Protein AF-A0A9P8ZT66-F1 (afdb_monomer_lite)

InterPro domains:
  IPR021858 Fungal transcription factor [PF11951] (9-124)

Sequence (233 aa):
MTHGFMGLVAAMHCALAEWNDMTTIDFHRYEALKHINERLNLEGRDNATVSDGVIVSVSLLVHVEAFIGSLPAARAHLMGLKKMIEMRGGLLDGFRHSTLLQRALAWADFAYATASQSALSFPFIPTLASALDIQDRFLSRSMMLNTSSLGRCHNRLTIRDRETIELFEIIYSTTQAVNTFEFEKLESLRAERGQMSDSVYFVEYRLCHLEEMCQMRGRRLLSMPRDNTTTAP

Radius of gyration: 22.35 Å; chains: 1; bounding box: 72×55×46 Å

pLDDT: mean 84.94, std 16.07, range [38.47, 98.5]

Foldseek 3Di:
DVLLVQLLVVLVVCLVVVHPDCPSNVVSLVVLVVVLVVQCVVQVPDLRQDDLVSLLSLLSQLNSCLSVLVLVSNVVSLVVSQVNQVSLVHLAPSQVVDPPSSLSNQVSQLSNCVSVVHAGPHDDHVVLQQFDDFPPPDPVVVVVVVVDDPDDDDPDPDPPDPVVVRLVRSVVVLVVLVVPDDPVDPPCVPVSVSRSSSSVSNSSNVVSVVSVVVVVVVVVVVPDDDPPPPPDD

Structure (mmCIF, N/CA/C/O backbone):
data_AF-A0A9P8ZT66-F1
#
_entry.id   AF-A0A9P8ZT66-F1
#
loop_
_atom_site.group_PDB
_atom_site.id
_atom_site.type_symbol
_atom_site.label_atom_id
_atom_site.label_alt_id
_atom_site.label_comp_id
_atom_site.label_asym_id
_atom_site.label_entity_id
_atom_site.label_seq_id
_atom_site.pdbx_PDB_ins_code
_atom_site.Cartn_x
_atom_site.Cartn_y
_atom_site.Cartn_z
_atom_site.occupancy
_atom_site.B_iso_or_equiv
_atom_site.auth_seq_id
_atom_site.auth_comp_id
_atom_site.auth_asym_id
_atom_site.auth_atom_id
_atom_site.pdbx_PDB_model_num
ATOM 1 N N . MET A 1 1 ? -10.982 9.237 8.229 1.00 84.75 1 MET A N 1
ATOM 2 C CA . MET A 1 1 ? -10.340 9.007 6.916 1.00 84.75 1 MET A CA 1
ATOM 3 C C . MET A 1 1 ? -9.584 10.233 6.415 1.00 84.75 1 MET A C 1
ATOM 5 O O . MET A 1 1 ? -8.377 10.127 6.281 1.00 84.75 1 MET A O 1
ATOM 9 N N . THR A 1 2 ? -10.230 11.390 6.202 1.00 94.62 2 THR A N 1
ATOM 10 C CA . THR A 1 2 ? -9.585 12.599 5.637 1.00 94.62 2 THR A CA 1
ATOM 11 C C . THR A 1 2 ? -8.307 13.016 6.364 1.00 94.62 2 THR A C 1
ATOM 13 O O . THR A 1 2 ? -7.274 13.169 5.725 1.00 94.62 2 THR A O 1
ATOM 16 N N . HIS A 1 3 ? -8.340 13.121 7.697 1.00 97.25 3 HIS A N 1
ATOM 17 C CA . HIS A 1 3 ? -7.144 13.450 8.478 1.00 97.25 3 HIS A CA 1
ATOM 18 C C . HIS A 1 3 ? -6.030 12.403 8.320 1.00 97.25 3 HIS A C 1
ATOM 20 O O . HIS A 1 3 ? -4.886 12.776 8.110 1.00 97.25 3 HIS A O 1
ATOM 26 N N . GLY A 1 4 ? -6.351 11.105 8.305 1.00 95.38 4 GLY A N 1
ATOM 27 C CA . GLY A 1 4 ? -5.351 10.057 8.061 1.00 95.38 4 GLY A CA 1
ATOM 28 C C . GLY A 1 4 ? -4.694 10.183 6.682 1.00 95.38 4 GLY A C 1
ATOM 29 O O . GLY A 1 4 ? -3.486 10.021 6.560 1.00 95.38 4 GLY A O 1
ATOM 30 N N . PHE A 1 5 ? -5.471 10.541 5.656 1.00 96.31 5 PHE A N 1
ATOM 31 C CA . PHE A 1 5 ? -4.952 10.752 4.304 1.00 96.31 5 PHE A CA 1
ATOM 32 C C . PHE A 1 5 ? -4.049 11.989 4.225 1.00 96.31 5 PHE A C 1
ATOM 34 O O . PHE A 1 5 ? -2.946 11.905 3.696 1.00 96.31 5 PHE A O 1
ATOM 41 N N . MET A 1 6 ? -4.477 13.118 4.798 1.00 97.50 6 MET A N 1
ATOM 42 C CA . MET A 1 6 ? -3.658 14.336 4.842 1.00 97.50 6 MET A CA 1
ATOM 43 C C . MET A 1 6 ? -2.358 14.123 5.627 1.00 97.50 6 MET A C 1
ATOM 45 O O . MET A 1 6 ? -1.301 14.560 5.182 1.00 97.50 6 MET A O 1
ATOM 49 N N . GLY A 1 7 ? -2.421 13.398 6.749 1.00 96.19 7 GLY A N 1
ATOM 50 C CA . GLY A 1 7 ? -1.239 13.013 7.520 1.00 96.19 7 GLY A CA 1
ATOM 51 C C . GLY A 1 7 ? -0.275 12.145 6.711 1.00 96.19 7 GLY A C 1
ATOM 52 O O . GLY A 1 7 ? 0.930 12.367 6.767 1.00 96.19 7 GLY A O 1
ATOM 53 N N . LEU A 1 8 ? -0.794 11.210 5.907 1.00 95.88 8 LEU A N 1
ATOM 54 C CA . LEU A 1 8 ? 0.023 10.382 5.019 1.00 95.88 8 LEU A CA 1
ATOM 55 C C . LEU A 1 8 ? 0.715 11.211 3.935 1.00 95.88 8 LEU A C 1
ATOM 57 O O . LEU A 1 8 ? 1.922 11.086 3.754 1.00 95.88 8 LEU A O 1
ATOM 61 N N . VAL A 1 9 ? -0.023 12.079 3.241 1.00 95.56 9 VAL A N 1
ATOM 62 C CA . VAL A 1 9 ? 0.555 12.952 2.206 1.00 95.56 9 VAL A CA 1
ATOM 63 C C . VAL A 1 9 ? 1.653 13.837 2.800 1.00 95.56 9 VAL A C 1
ATOM 65 O O . VAL A 1 9 ? 2.729 13.947 2.215 1.00 95.56 9 VAL A O 1
ATOM 68 N N . ALA A 1 10 ? 1.417 14.412 3.983 1.00 95.44 10 ALA A N 1
ATOM 69 C CA . ALA A 1 10 ? 2.421 15.195 4.694 1.00 95.44 10 ALA A CA 1
ATOM 70 C C . ALA A 1 10 ? 3.653 14.351 5.070 1.00 95.44 10 ALA A C 1
ATOM 72 O O . ALA A 1 10 ? 4.776 14.785 4.830 1.00 95.44 10 ALA A O 1
ATOM 73 N N . ALA A 1 11 ? 3.465 13.130 5.581 1.00 94.38 11 ALA A N 1
ATOM 74 C CA . ALA A 1 11 ? 4.564 12.229 5.932 1.00 94.38 11 ALA A CA 1
ATOM 75 C C . ALA A 1 11 ? 5.415 11.836 4.716 1.00 94.38 11 ALA A C 1
ATOM 77 O O . ALA A 1 11 ? 6.640 11.901 4.784 1.00 94.38 11 ALA A O 1
ATOM 78 N N . MET A 1 12 ? 4.783 11.498 3.588 1.00 93.06 12 MET A N 1
ATOM 79 C CA . MET A 1 12 ? 5.494 11.188 2.343 1.00 93.06 12 MET A CA 1
ATOM 80 C C . MET A 1 12 ? 6.261 12.404 1.817 1.00 93.06 12 MET A C 1
ATOM 82 O O . MET A 1 12 ? 7.411 12.270 1.409 1.00 93.06 12 MET A O 1
ATOM 86 N N . HIS A 1 13 ? 5.653 13.594 1.853 1.00 92.38 13 HIS A N 1
ATOM 87 C CA . HIS A 1 13 ? 6.322 14.824 1.435 1.00 92.38 13 HIS A CA 1
ATOM 88 C C . HIS A 1 13 ? 7.538 15.133 2.315 1.00 92.38 13 HIS A C 1
ATOM 90 O O . HIS A 1 13 ? 8.616 15.391 1.787 1.00 92.38 13 HIS A O 1
ATOM 96 N N . CYS A 1 14 ? 7.398 15.066 3.644 1.00 91.38 14 CYS A N 1
ATOM 97 C CA . CYS A 1 14 ? 8.516 15.293 4.559 1.00 91.38 14 CYS A CA 1
ATOM 98 C C . CYS A 1 14 ? 9.631 14.257 4.371 1.00 91.38 14 CYS A C 1
ATOM 100 O O . CYS A 1 14 ? 10.798 14.637 4.353 1.00 91.38 14 CYS A O 1
ATOM 102 N N . ALA A 1 15 ? 9.287 12.983 4.155 1.00 88.12 15 ALA A N 1
ATOM 103 C CA . ALA A 1 15 ? 10.266 11.935 3.874 1.00 88.12 15 ALA A CA 1
ATOM 104 C C . ALA A 1 15 ? 11.034 12.186 2.563 1.00 88.12 15 ALA A C 1
ATOM 106 O O . ALA A 1 15 ? 12.250 12.030 2.530 1.00 88.12 15 ALA A O 1
ATOM 107 N N . LEU A 1 16 ? 10.347 12.613 1.497 1.00 88.94 16 LEU A N 1
ATOM 108 C CA . LEU A 1 16 ? 10.971 12.922 0.203 1.00 88.94 16 LEU A CA 1
ATOM 109 C C . LEU A 1 16 ? 11.818 14.199 0.231 1.00 88.94 16 LEU A C 1
ATOM 111 O O . LEU A 1 16 ? 12.834 14.274 -0.452 1.00 88.94 16 LEU A O 1
ATOM 115 N N . ALA A 1 17 ? 11.383 15.210 0.983 1.00 91.44 17 ALA A N 1
ATOM 116 C CA . ALA A 1 17 ? 12.070 16.493 1.094 1.00 91.44 17 ALA A CA 1
ATOM 117 C C . ALA A 1 17 ? 13.155 16.512 2.187 1.00 91.44 17 ALA A C 1
ATOM 119 O O . ALA A 1 17 ? 13.812 17.537 2.361 1.00 91.44 17 ALA A O 1
ATOM 120 N N . GLU A 1 18 ? 13.313 15.414 2.936 1.00 86.88 18 GLU A N 1
ATOM 121 C CA . GLU A 1 18 ? 14.172 15.313 4.126 1.00 86.88 18 GLU A CA 1
ATOM 122 C C . GLU A 1 18 ? 13.858 16.397 5.177 1.00 86.88 18 GLU A C 1
ATOM 124 O O . GLU A 1 18 ? 14.732 16.933 5.862 1.00 86.88 18 GLU A O 1
ATOM 129 N N . TRP A 1 19 ? 12.577 16.752 5.302 1.00 89.38 19 TRP A N 1
ATOM 130 C CA . TRP A 1 19 ? 12.110 17.754 6.254 1.00 89.38 19 TRP A CA 1
ATOM 131 C C . TRP A 1 19 ? 11.792 17.130 7.603 1.00 89.38 19 TRP A C 1
ATOM 133 O O . TRP A 1 19 ? 11.095 16.123 7.699 1.00 89.38 19 TRP A O 1
ATOM 143 N N . ASN A 1 20 ? 12.236 17.804 8.661 1.00 84.00 20 ASN A N 1
ATOM 144 C CA . ASN A 1 20 ? 12.005 17.371 10.037 1.00 84.00 20 ASN A CA 1
ATOM 145 C C . ASN A 1 20 ? 10.827 18.099 10.719 1.00 84.00 20 ASN A C 1
ATOM 147 O O . ASN A 1 20 ? 10.641 17.982 11.928 1.00 84.00 20 ASN A O 1
ATOM 151 N N . ASP A 1 21 ? 10.046 18.887 9.971 1.00 88.12 21 ASP A N 1
ATOM 152 C CA . ASP A 1 21 ? 8.844 19.541 10.498 1.00 88.12 21 ASP A CA 1
ATOM 153 C C . ASP A 1 21 ? 7.675 18.549 10.549 1.00 88.12 21 ASP A C 1
ATOM 155 O O . ASP A 1 21 ? 7.095 18.178 9.527 1.00 88.12 21 ASP A O 1
ATOM 159 N N . MET A 1 22 ? 7.336 18.124 11.766 1.00 89.50 22 MET A N 1
ATOM 160 C CA . MET A 1 22 ? 6.266 17.165 12.044 1.00 89.50 22 MET A CA 1
ATOM 161 C C . MET A 1 22 ? 4.926 17.824 12.376 1.00 89.50 22 MET A C 1
ATOM 163 O O . MET A 1 22 ? 3.938 17.114 12.522 1.00 89.50 22 MET A O 1
ATOM 167 N N . THR A 1 23 ? 4.837 19.156 12.452 1.00 94.19 23 THR A N 1
ATOM 168 C CA . THR A 1 23 ? 3.642 19.857 12.965 1.00 94.19 23 THR A CA 1
ATOM 169 C C . THR A 1 23 ? 2.353 19.482 12.230 1.00 94.19 23 THR A C 1
ATOM 171 O O . THR A 1 23 ? 1.336 19.164 12.851 1.00 94.19 23 THR A O 1
ATOM 174 N N . THR A 1 24 ? 2.400 19.461 10.896 1.00 94.75 24 THR A N 1
ATOM 175 C CA . THR A 1 24 ? 1.251 19.099 10.052 1.00 94.75 24 THR A CA 1
ATOM 176 C C . THR A 1 24 ? 0.897 17.617 10.190 1.00 94.75 24 THR A C 1
ATOM 178 O O . THR A 1 24 ? -0.282 17.260 10.250 1.00 94.75 24 THR A O 1
ATOM 181 N N . ILE A 1 25 ? 1.912 16.752 10.280 1.00 95.62 25 ILE A N 1
ATOM 182 C CA . ILE A 1 25 ? 1.724 15.309 10.458 1.00 95.62 25 ILE A CA 1
ATOM 183 C C . ILE A 1 25 ? 1.071 15.045 11.813 1.00 95.62 25 ILE A C 1
ATOM 185 O O . ILE A 1 25 ? 0.068 14.339 11.872 1.00 95.62 25 ILE A O 1
ATOM 189 N N . ASP A 1 26 ? 1.582 15.656 12.881 1.00 96.19 26 ASP A N 1
ATOM 190 C CA . ASP A 1 26 ? 1.094 15.494 14.248 1.00 96.19 26 ASP A CA 1
ATOM 191 C C . ASP A 1 26 ? -0.357 15.940 14.395 1.00 96.19 26 ASP A C 1
ATOM 193 O O . ASP A 1 26 ? -1.166 15.205 14.966 1.00 96.19 26 ASP A O 1
ATOM 197 N N . PHE A 1 27 ? -0.715 17.092 13.821 1.00 97.38 27 PHE A N 1
ATOM 198 C CA . PHE A 1 27 ? -2.092 17.580 13.821 1.00 97.38 27 PHE A CA 1
ATOM 199 C C . PHE A 1 27 ? -3.050 16.579 13.160 1.00 97.38 27 PHE A C 1
ATOM 201 O O . PHE A 1 27 ? -4.050 16.160 13.751 1.00 97.38 27 PHE A O 1
ATOM 208 N N . HIS A 1 28 ? -2.740 16.156 11.934 1.00 98.25 28 HIS A N 1
ATOM 209 C CA . HIS A 1 28 ? -3.603 15.244 11.190 1.00 98.25 28 HIS A CA 1
ATOM 210 C C . HIS A 1 28 ? -3.629 13.835 11.790 1.00 98.25 28 HIS A C 1
ATOM 212 O O . HIS A 1 28 ? -4.687 13.205 11.837 1.00 98.25 28 HIS A O 1
ATOM 218 N N . ARG A 1 29 ? -2.501 13.352 12.310 1.00 96.19 29 ARG A N 1
ATOM 219 C CA . ARG A 1 29 ? -2.415 12.087 13.040 1.00 96.19 29 ARG A CA 1
ATOM 220 C C . ARG A 1 29 ? -3.304 12.095 14.281 1.00 96.19 29 ARG A C 1
ATOM 222 O O . ARG A 1 29 ? -4.068 11.150 14.487 1.00 96.19 29 ARG A O 1
ATOM 229 N N . TYR A 1 30 ? -3.230 13.154 15.085 1.00 97.50 30 TYR A N 1
ATOM 230 C CA . TYR A 1 30 ? -4.026 13.295 16.300 1.00 97.50 30 TYR A CA 1
ATOM 231 C C . TYR A 1 30 ? -5.531 13.287 15.997 1.00 97.50 30 TYR A C 1
ATOM 233 O O . TYR A 1 30 ? -6.274 12.489 16.572 1.00 97.50 30 TYR A O 1
ATOM 241 N N . GLU A 1 31 ? -5.980 14.100 15.037 1.00 98.31 31 GLU A N 1
ATOM 242 C CA . GLU A 1 31 ? -7.396 14.148 14.651 1.00 98.31 31 GLU A CA 1
ATOM 243 C C . GLU A 1 31 ? -7.878 12.819 14.043 1.00 98.31 31 GLU A C 1
ATOM 245 O O . GLU A 1 31 ? -8.996 12.371 14.307 1.00 98.31 31 GLU A O 1
ATOM 250 N N . 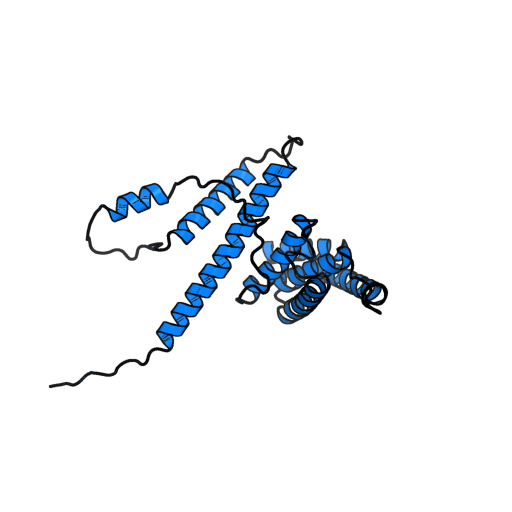ALA A 1 32 ? -7.030 12.125 13.274 1.00 97.69 32 ALA A N 1
ATOM 251 C CA . ALA A 1 32 ? -7.356 10.796 12.762 1.00 97.69 32 ALA A CA 1
ATOM 252 C C . ALA A 1 32 ? -7.582 9.784 13.897 1.00 97.69 32 ALA A C 1
ATOM 254 O O . ALA A 1 32 ? -8.589 9.071 13.881 1.00 97.69 32 ALA A O 1
ATOM 255 N N . LEU A 1 33 ? -6.689 9.748 14.891 1.00 96.75 33 LEU A N 1
ATOM 256 C CA . LEU A 1 33 ? -6.808 8.877 16.065 1.00 96.75 33 LEU A CA 1
ATOM 257 C C . LEU A 1 33 ? -8.065 9.178 16.879 1.00 96.75 33 LEU A C 1
ATOM 259 O O . LEU A 1 33 ? -8.792 8.256 17.253 1.00 96.75 33 LEU A O 1
ATOM 263 N N . LYS A 1 34 ? -8.346 10.460 17.121 1.00 97.12 34 LYS A N 1
ATOM 264 C CA . LYS A 1 34 ? -9.545 10.905 17.832 1.00 97.12 34 LYS A CA 1
ATOM 265 C C . LYS A 1 34 ? -10.815 10.369 17.166 1.00 97.12 34 LYS A C 1
ATOM 267 O O . LYS A 1 34 ? -11.608 9.699 17.824 1.00 97.12 34 LYS A O 1
ATOM 272 N N . HIS A 1 35 ? -10.957 10.557 15.855 1.00 95.94 35 HIS A N 1
ATOM 273 C CA . HIS A 1 35 ? -12.127 10.073 15.120 1.00 95.94 35 HIS A CA 1
ATOM 274 C C . HIS A 1 35 ? -12.222 8.548 15.037 1.00 95.94 35 HIS A C 1
ATOM 276 O O . HIS A 1 35 ? -13.322 7.997 15.094 1.00 95.94 35 HIS A O 1
ATOM 282 N N . ILE A 1 36 ? -11.093 7.844 14.915 1.00 95.62 36 ILE A N 1
ATOM 283 C CA . ILE A 1 36 ? -11.077 6.376 14.973 1.00 95.62 36 ILE A CA 1
ATOM 284 C C . ILE A 1 36 ? -11.611 5.908 16.329 1.00 95.62 36 ILE A C 1
ATOM 286 O O . ILE A 1 36 ? -12.498 5.059 16.367 1.00 95.62 36 ILE A O 1
ATOM 290 N N . ASN A 1 37 ? -11.133 6.489 17.429 1.00 94.31 37 ASN A N 1
ATOM 291 C CA . ASN A 1 37 ? -11.567 6.122 18.777 1.00 94.31 37 ASN A CA 1
ATOM 292 C C . ASN A 1 37 ? -13.053 6.427 19.013 1.00 94.31 37 ASN A C 1
ATOM 294 O O . ASN A 1 37 ? -13.770 5.604 19.583 1.00 94.31 37 ASN A O 1
ATOM 298 N N . GLU A 1 38 ? -13.539 7.579 18.544 1.00 93.88 38 GLU A N 1
ATOM 299 C CA . GLU A 1 38 ? -14.965 7.926 18.574 1.00 93.88 38 GLU A CA 1
ATOM 300 C C . GLU A 1 38 ? -15.807 6.875 17.839 1.00 93.88 38 GLU A C 1
ATOM 302 O O . GLU A 1 38 ? -16.794 6.382 18.385 1.00 93.88 38 GLU A O 1
ATOM 307 N N . ARG A 1 39 ? -15.396 6.464 16.631 1.00 92.75 39 ARG A N 1
ATOM 308 C CA . ARG A 1 39 ? -16.126 5.455 15.847 1.00 92.75 39 ARG A CA 1
ATOM 309 C C . ARG A 1 39 ? -16.025 4.055 16.434 1.00 92.75 39 ARG A C 1
ATOM 311 O O . ARG A 1 39 ? -17.030 3.357 16.450 1.00 92.75 39 ARG A O 1
ATOM 318 N N . LEU A 1 40 ? -14.874 3.644 16.960 1.00 91.00 40 LEU A N 1
ATOM 319 C CA . LEU A 1 40 ? -14.720 2.330 17.595 1.00 91.00 40 LEU A CA 1
ATOM 320 C C . LEU A 1 40 ? -15.566 2.192 18.866 1.00 91.00 40 LEU A C 1
ATOM 322 O O . LEU A 1 40 ? -16.017 1.093 19.176 1.00 91.00 40 LEU A O 1
ATOM 326 N N . ASN A 1 41 ? -15.861 3.288 19.569 1.00 88.75 41 ASN A N 1
ATOM 327 C CA . ASN A 1 41 ? -16.820 3.256 20.676 1.00 88.75 41 ASN A CA 1
ATOM 328 C C . ASN A 1 41 ? -18.265 2.978 20.227 1.00 88.75 41 ASN A C 1
ATOM 330 O O . ASN A 1 41 ? -19.058 2.516 21.046 1.00 88.75 41 ASN A O 1
ATOM 334 N N . LEU A 1 42 ? -18.592 3.236 18.957 1.00 86.50 42 LEU A N 1
ATOM 335 C CA . LEU A 1 42 ? -19.914 3.008 18.366 1.00 86.50 42 LEU A CA 1
ATOM 336 C C . LEU A 1 42 ? -19.991 1.677 17.601 1.00 86.50 42 LEU A C 1
ATOM 338 O O . LEU A 1 42 ? -20.976 0.960 17.708 1.00 86.50 42 LEU A O 1
ATOM 342 N N . GLU A 1 43 ? -18.957 1.354 16.823 1.00 84.38 43 GLU A N 1
ATOM 343 C CA . GLU A 1 43 ? -18.919 0.220 15.887 1.00 84.38 43 GLU A CA 1
ATOM 344 C C . GLU A 1 43 ? -18.115 -0.979 16.398 1.00 84.38 43 GLU A C 1
ATOM 346 O O . GLU A 1 43 ? -18.149 -2.035 15.783 1.00 84.38 43 GLU A O 1
ATOM 351 N N . GLY A 1 44 ? -17.339 -0.820 17.471 1.00 66.81 44 GLY A N 1
ATOM 352 C CA . GLY A 1 44 ? -16.444 -1.854 18.002 1.00 66.81 44 GLY A CA 1
ATOM 353 C C . GLY A 1 44 ? -16.996 -2.599 19.219 1.00 66.81 44 GLY A C 1
ATOM 354 O O . GLY A 1 44 ? -16.255 -3.356 19.844 1.00 66.81 44 GLY A O 1
ATOM 355 N N . ARG A 1 45 ? -18.263 -2.364 19.588 1.00 72.62 45 ARG A N 1
ATOM 356 C CA . ARG A 1 45 ? -18.943 -2.994 20.734 1.00 72.62 45 ARG A CA 1
ATOM 357 C C . ARG A 1 45 ? -20.046 -3.945 20.258 1.00 72.62 45 ARG A C 1
ATOM 359 O O . ARG A 1 45 ? -20.583 -3.772 19.171 1.00 72.62 45 ARG A O 1
ATOM 366 N N . ASP A 1 46 ? -20.360 -4.954 21.070 1.00 70.25 46 ASP A N 1
ATOM 367 C CA . ASP A 1 46 ? -21.533 -5.835 20.920 1.00 70.25 46 ASP A CA 1
ATOM 368 C C . ASP A 1 46 ? -21.715 -6.475 19.527 1.00 70.25 46 ASP A C 1
ATOM 370 O O . ASP A 1 46 ? -22.816 -6.521 18.984 1.00 70.25 46 ASP A O 1
ATOM 374 N N . ASN A 1 47 ? -20.627 -6.989 18.940 1.00 66.75 47 ASN A N 1
ATOM 375 C CA . ASN A 1 47 ? -20.586 -7.592 17.595 1.00 66.75 47 ASN A CA 1
ATOM 376 C C . ASN A 1 47 ? -20.929 -6.637 16.434 1.00 66.75 47 ASN A C 1
ATOM 378 O O . ASN A 1 47 ? -21.133 -7.100 15.307 1.00 66.75 47 ASN A O 1
ATOM 382 N N . ALA A 1 48 ? -20.973 -5.320 16.662 1.00 75.00 48 ALA A N 1
ATOM 383 C CA . ALA A 1 48 ? -21.080 -4.361 15.572 1.00 75.00 48 ALA A CA 1
ATOM 384 C C . ALA A 1 48 ? -19.878 -4.501 14.620 1.00 75.00 48 ALA A C 1
ATOM 386 O O . ALA A 1 48 ? -18.744 -4.775 15.017 1.00 75.00 48 ALA A O 1
ATOM 387 N N . THR A 1 49 ? -20.152 -4.387 13.321 1.00 84.50 49 THR A N 1
ATOM 388 C CA . THR A 1 49 ? -19.119 -4.514 12.293 1.00 84.50 49 THR A CA 1
ATOM 389 C C . THR A 1 49 ? -18.382 -3.191 12.150 1.00 84.50 49 THR A C 1
ATOM 391 O O . THR A 1 49 ? -18.998 -2.166 11.862 1.00 84.50 49 THR A O 1
ATOM 394 N N . VAL A 1 50 ? -17.055 -3.226 12.278 1.00 92.06 50 VAL A N 1
ATOM 395 C CA . VAL A 1 50 ? -16.205 -2.063 12.006 1.00 92.06 50 VAL A CA 1
ATOM 396 C C . VAL A 1 50 ? -16.314 -1.685 10.526 1.00 92.06 50 VAL A C 1
ATOM 398 O O . VAL A 1 50 ? -16.116 -2.517 9.631 1.00 92.06 50 VAL A O 1
ATOM 401 N N . SER A 1 51 ? -16.644 -0.423 10.270 1.00 93.50 51 SER A N 1
ATOM 402 C CA . SER A 1 51 ? -16.854 0.113 8.928 1.00 93.50 51 SER A CA 1
ATOM 403 C C . SER A 1 51 ? -15.560 0.183 8.116 1.00 93.50 51 SER A C 1
ATOM 405 O O . SER A 1 51 ? -14.473 0.410 8.652 1.00 93.50 51 SER A O 1
ATOM 407 N N . ASP A 1 52 ? -15.684 0.079 6.787 1.00 95.56 52 ASP A N 1
ATOM 408 C CA . ASP A 1 52 ? -14.554 0.219 5.852 1.00 95.56 52 ASP A CA 1
ATOM 409 C C . ASP A 1 52 ? -13.790 1.535 6.085 1.00 95.56 52 ASP A C 1
ATOM 411 O O . ASP A 1 52 ? -12.564 1.576 6.011 1.00 95.56 52 ASP A O 1
ATOM 415 N N . GLY A 1 53 ? -14.506 2.606 6.446 1.00 95.19 53 GLY A N 1
ATOM 416 C CA . GLY A 1 53 ? -13.913 3.910 6.730 1.00 95.19 53 GLY A CA 1
ATOM 417 C C . GLY A 1 53 ? -12.977 3.918 7.940 1.00 95.19 53 GLY A C 1
ATOM 418 O O . GLY A 1 53 ? -11.934 4.576 7.892 1.00 95.19 53 GLY A O 1
ATOM 419 N N . VAL A 1 54 ? -13.311 3.188 9.007 1.00 95.81 54 VAL A N 1
ATOM 420 C CA . VAL A 1 54 ? -12.439 3.043 10.184 1.00 95.81 54 VAL A CA 1
ATOM 421 C C . VAL A 1 54 ? -11.233 2.177 9.841 1.00 95.81 54 VAL A C 1
ATOM 423 O O . VAL A 1 54 ? -10.107 2.581 10.121 1.00 95.81 54 VAL A O 1
ATOM 426 N N . ILE A 1 55 ? -11.452 1.049 9.161 1.00 96.81 55 ILE A N 1
ATOM 427 C CA . ILE A 1 55 ? -10.389 0.114 8.767 1.00 96.81 55 ILE A CA 1
ATOM 428 C C . ILE A 1 55 ? -9.346 0.817 7.881 1.00 96.81 55 ILE A C 1
ATOM 430 O O . ILE A 1 55 ? -8.153 0.757 8.173 1.00 96.81 55 ILE A O 1
ATOM 434 N N . VAL A 1 56 ? -9.784 1.570 6.866 1.00 97.38 56 VAL A N 1
ATOM 435 C CA . VAL A 1 56 ? -8.888 2.384 6.022 1.00 97.38 56 VAL A CA 1
ATOM 436 C C . VAL A 1 56 ? -8.202 3.489 6.825 1.00 97.38 56 VAL A C 1
ATOM 438 O O . VAL A 1 56 ? -7.039 3.796 6.598 1.00 97.38 56 VAL A O 1
ATOM 441 N N . SER A 1 57 ? -8.885 4.106 7.793 1.00 97.56 57 SER A N 1
ATOM 442 C CA . SER A 1 57 ? -8.247 5.142 8.619 1.00 97.56 57 SER A CA 1
ATOM 443 C C . SER A 1 57 ? -7.105 4.568 9.466 1.00 97.56 57 SER A C 1
ATOM 445 O O . SER A 1 57 ? -6.073 5.218 9.601 1.00 97.56 57 SER A O 1
ATOM 447 N N . VAL A 1 58 ? -7.255 3.347 9.986 1.00 98.00 58 VAL A N 1
ATOM 448 C CA . VAL A 1 58 ? -6.179 2.645 10.700 1.00 98.00 58 VAL A CA 1
ATOM 449 C C . VAL A 1 58 ? -5.052 2.248 9.744 1.00 98.00 58 VAL A C 1
ATOM 451 O O . VAL A 1 58 ? -3.890 2.428 10.094 1.00 98.00 58 VAL A O 1
ATOM 454 N N . SER A 1 59 ? -5.360 1.774 8.530 1.00 98.38 59 SER A N 1
ATOM 455 C CA . SER A 1 59 ? -4.327 1.437 7.538 1.00 98.38 59 SER A CA 1
ATOM 456 C C . SER A 1 59 ? -3.491 2.658 7.133 1.00 98.38 59 SER A C 1
ATOM 458 O O . SER A 1 59 ? -2.272 2.561 7.025 1.00 98.38 59 SER A O 1
ATOM 460 N N . LEU A 1 60 ? -4.115 3.833 7.008 1.00 98.12 60 LEU A N 1
ATOM 461 C CA . LEU A 1 60 ? -3.414 5.099 6.773 1.00 98.12 60 LEU A CA 1
ATOM 462 C C . LEU A 1 60 ? -2.474 5.468 7.932 1.00 98.12 60 LEU A C 1
ATOM 464 O O . LEU A 1 60 ? -1.377 5.957 7.681 1.00 98.12 60 LEU A O 1
ATOM 468 N N . LEU A 1 61 ? -2.852 5.197 9.187 1.00 98.19 61 LEU A N 1
ATOM 469 C CA . LEU A 1 61 ? -1.961 5.425 10.332 1.00 98.19 61 LEU A CA 1
ATOM 470 C C . LEU A 1 61 ? -0.754 4.482 10.339 1.00 98.19 61 LEU A C 1
ATOM 472 O O . LEU A 1 61 ? 0.333 4.919 10.700 1.00 98.19 61 LEU A O 1
ATOM 476 N N . VAL A 1 62 ? -0.899 3.229 9.892 1.00 98.50 62 VAL A N 1
ATOM 477 C CA . VAL A 1 62 ? 0.260 2.332 9.707 1.00 98.50 62 VAL A CA 1
ATOM 478 C C . VAL A 1 62 ? 1.276 2.969 8.759 1.00 98.50 62 VAL A C 1
ATOM 480 O O . VAL A 1 62 ? 2.460 3.019 9.083 1.00 98.50 62 VAL A O 1
ATOM 483 N N . HIS A 1 63 ? 0.812 3.508 7.626 1.00 97.06 63 HIS A N 1
ATOM 484 C CA . HIS A 1 63 ? 1.684 4.202 6.684 1.00 97.06 63 HIS A CA 1
ATOM 485 C C . HIS A 1 63 ? 2.356 5.428 7.297 1.00 97.06 63 HIS A C 1
ATOM 487 O O . HIS A 1 63 ? 3.570 5.563 7.180 1.00 97.06 63 HIS A O 1
ATOM 493 N N . VAL A 1 64 ? 1.582 6.313 7.936 1.00 97.12 64 VAL A N 1
ATOM 494 C CA . VAL A 1 64 ? 2.115 7.534 8.562 1.00 97.12 64 VAL A CA 1
ATOM 495 C C . VAL A 1 64 ? 3.252 7.184 9.513 1.00 97.12 64 VAL A C 1
ATOM 497 O O . VAL A 1 64 ? 4.349 7.718 9.371 1.00 97.12 64 VAL A O 1
ATOM 500 N N . GLU A 1 65 ? 3.013 6.249 10.435 1.00 97.25 65 GLU A N 1
ATOM 501 C CA . GLU A 1 65 ? 4.011 5.841 11.422 1.00 97.25 65 GLU A CA 1
ATOM 502 C C . GLU A 1 65 ? 5.232 5.167 10.779 1.00 97.25 65 GLU A C 1
ATOM 504 O O . GLU A 1 65 ? 6.355 5.391 11.228 1.00 97.25 65 GLU A O 1
ATOM 509 N N . ALA A 1 66 ? 5.041 4.381 9.714 1.00 95.94 66 ALA A N 1
ATOM 510 C CA . ALA A 1 66 ? 6.144 3.776 8.971 1.00 95.94 66 ALA A CA 1
ATOM 511 C C . ALA A 1 66 ? 7.024 4.836 8.281 1.00 95.94 66 ALA A C 1
ATOM 513 O O . ALA A 1 66 ? 8.247 4.770 8.393 1.00 95.94 66 ALA A O 1
ATOM 514 N N . PHE A 1 67 ? 6.423 5.842 7.633 1.00 92.38 67 PHE A N 1
ATOM 515 C CA . PHE A 1 67 ? 7.155 6.905 6.929 1.00 92.38 67 PHE A CA 1
ATOM 516 C C . PHE A 1 67 ? 7.954 7.814 7.864 1.00 92.38 67 PHE A C 1
ATOM 518 O O . PHE A 1 67 ? 9.049 8.236 7.503 1.00 92.38 67 PHE A O 1
ATOM 525 N N . ILE A 1 68 ? 7.447 8.091 9.067 1.00 92.81 68 ILE A N 1
ATOM 526 C CA . ILE A 1 68 ? 8.172 8.896 10.065 1.00 92.81 68 ILE A CA 1
ATOM 527 C C . ILE A 1 68 ? 9.124 8.058 10.940 1.00 92.81 68 ILE A C 1
ATOM 529 O O . ILE A 1 68 ? 9.707 8.577 11.889 1.00 92.81 68 ILE A O 1
ATOM 533 N N . GLY A 1 69 ? 9.267 6.756 10.665 1.00 92.06 69 GLY A N 1
ATOM 534 C CA . GLY A 1 69 ? 10.185 5.861 11.382 1.00 92.06 69 GLY A CA 1
ATOM 535 C C . GLY A 1 69 ? 9.710 5.399 12.768 1.00 92.06 69 GLY A C 1
ATOM 536 O O . GLY A 1 69 ? 10.474 4.799 13.526 1.00 92.06 69 GLY A O 1
ATOM 537 N N . SER A 1 70 ? 8.444 5.621 13.116 1.00 95.38 70 SER A N 1
ATOM 538 C CA . SER A 1 70 ? 7.831 5.233 14.390 1.00 95.38 70 SER A CA 1
ATOM 539 C C . SER A 1 70 ? 7.337 3.775 14.349 1.00 95.38 70 SER A C 1
ATOM 541 O O . SER A 1 70 ? 6.145 3.459 14.406 1.00 95.38 70 SER A O 1
ATOM 543 N N . LEU A 1 71 ? 8.282 2.835 14.248 1.00 96.94 71 LEU A N 1
ATOM 544 C CA . LEU A 1 71 ? 7.979 1.406 14.074 1.00 96.94 71 LEU A CA 1
ATOM 545 C C . LEU A 1 71 ? 7.108 0.785 15.189 1.00 96.94 71 LEU A C 1
ATOM 547 O O . LEU A 1 71 ? 6.250 -0.042 14.862 1.00 96.94 71 LEU A O 1
ATOM 551 N N . PRO A 1 72 ? 7.258 1.135 16.487 1.00 98.12 72 PRO A N 1
ATOM 552 C CA . PRO A 1 72 ? 6.380 0.604 17.530 1.00 98.12 72 PRO A CA 1
ATOM 553 C C . PRO A 1 72 ? 4.911 1.005 17.344 1.00 98.12 72 PRO A C 1
ATOM 555 O O . PRO A 1 72 ? 4.022 0.170 17.526 1.00 98.12 72 PRO A O 1
ATOM 558 N N . ALA A 1 73 ? 4.648 2.252 16.943 1.00 97.62 73 ALA A N 1
ATOM 559 C CA . ALA A 1 73 ? 3.291 2.731 16.693 1.00 97.62 73 ALA A CA 1
ATOM 560 C C . ALA A 1 73 ? 2.713 2.113 15.413 1.00 97.62 73 ALA A C 1
ATOM 562 O O . ALA A 1 73 ? 1.586 1.612 15.431 1.00 97.62 73 ALA A O 1
ATOM 563 N N . ALA A 1 74 ? 3.514 2.032 14.342 1.00 98.31 74 ALA A N 1
ATOM 564 C CA . ALA A 1 74 ? 3.128 1.355 13.104 1.00 98.31 74 ALA A CA 1
ATOM 565 C C . ALA A 1 74 ? 2.715 -0.102 13.369 1.00 98.31 74 ALA A C 1
ATOM 567 O O . ALA A 1 74 ? 1.659 -0.548 12.918 1.00 98.31 74 ALA A O 1
ATOM 568 N N . ARG A 1 75 ? 3.491 -0.822 14.193 1.00 98.31 75 ARG A N 1
ATOM 569 C CA . ARG A 1 75 ? 3.180 -2.195 14.611 1.00 98.31 75 ARG A CA 1
ATOM 570 C C . ARG A 1 75 ? 1.867 -2.283 15.382 1.00 98.31 75 ARG A C 1
ATOM 572 O O . ARG A 1 75 ? 1.072 -3.183 15.120 1.00 98.31 75 ARG A O 1
ATOM 579 N N . ALA A 1 76 ? 1.638 -1.381 16.336 1.00 98.25 76 ALA A N 1
ATOM 580 C CA . ALA A 1 76 ? 0.406 -1.364 17.121 1.00 98.25 76 ALA A CA 1
ATOM 581 C C . ALA A 1 76 ? -0.825 -1.156 16.224 1.00 98.25 76 ALA A C 1
ATOM 583 O O . ALA A 1 76 ? -1.809 -1.892 16.340 1.00 98.25 76 ALA A O 1
ATOM 584 N N . HIS A 1 77 ? -0.749 -0.216 15.276 1.00 98.12 77 HIS A N 1
ATOM 585 C CA . HIS A 1 77 ? -1.806 0.002 14.291 1.00 98.12 77 HIS A CA 1
ATOM 586 C C . HIS A 1 77 ? -1.990 -1.196 13.358 1.00 98.12 77 HIS A C 1
ATOM 588 O O . HIS A 1 77 ? -3.130 -1.596 13.132 1.00 98.12 77 HIS A O 1
ATOM 594 N N . LEU A 1 78 ? -0.910 -1.828 12.885 1.00 98.50 78 LEU A N 1
ATOM 595 C CA . LEU A 1 78 ? -0.993 -3.003 12.014 1.00 98.50 78 LEU A CA 1
ATOM 596 C C . LEU A 1 78 ? -1.622 -4.204 12.731 1.00 98.50 78 LEU A C 1
ATOM 598 O O . LEU A 1 78 ? -2.449 -4.908 12.154 1.00 98.50 78 LEU A O 1
ATOM 602 N N . MET A 1 79 ? -1.299 -4.421 14.009 1.00 98.31 79 MET A N 1
ATOM 603 C CA . MET A 1 79 ? -1.939 -5.463 14.820 1.00 98.31 79 MET A CA 1
ATOM 604 C C . MET A 1 79 ? -3.442 -5.207 14.990 1.00 98.31 79 MET A C 1
ATOM 606 O O . MET A 1 79 ? -4.246 -6.128 14.829 1.00 98.31 79 MET A O 1
ATOM 610 N N . GLY A 1 80 ? -3.831 -3.958 15.269 1.00 96.31 80 GLY A N 1
ATOM 611 C CA . GLY A 1 80 ? -5.239 -3.562 15.316 1.00 96.31 80 GLY A CA 1
ATOM 612 C C . GLY A 1 80 ? -5.941 -3.764 13.970 1.00 96.31 80 GLY A C 1
ATOM 613 O O . GLY A 1 80 ? -7.026 -4.343 13.918 1.00 96.31 80 GLY A O 1
ATOM 614 N N . LEU A 1 81 ? -5.288 -3.368 12.875 1.00 97.88 81 LEU A N 1
ATOM 615 C CA . LEU A 1 81 ? -5.782 -3.534 11.511 1.00 97.88 81 LEU A CA 1
ATOM 616 C C . LEU A 1 81 ? -6.018 -5.006 11.171 1.00 97.88 81 LEU A C 1
ATOM 618 O O . LEU A 1 81 ? -7.092 -5.362 10.689 1.00 97.88 81 LEU A O 1
ATOM 622 N N . LYS A 1 82 ? -5.046 -5.873 11.477 1.00 97.69 82 LYS A N 1
ATOM 623 C CA . LYS A 1 82 ? -5.157 -7.318 11.273 1.00 97.69 82 LYS A CA 1
ATOM 624 C C . LYS A 1 82 ? -6.377 -7.881 11.995 1.00 97.69 82 LYS A C 1
ATOM 626 O O . LYS A 1 82 ? -7.156 -8.609 11.386 1.00 97.69 82 LYS A O 1
ATOM 631 N N . LYS A 1 83 ? -6.605 -7.476 13.248 1.00 95.12 83 LYS A N 1
ATOM 632 C CA . LYS A 1 83 ? -7.786 -7.909 14.001 1.00 95.12 83 LYS A CA 1
ATOM 633 C C . LYS A 1 83 ? -9.092 -7.444 13.350 1.00 95.12 83 LYS A C 1
ATOM 635 O O . LYS A 1 83 ? -10.036 -8.224 13.267 1.00 95.12 83 LYS A O 1
ATOM 640 N N . MET A 1 84 ? -9.152 -6.202 12.867 1.00 95.19 84 MET A N 1
ATOM 641 C CA . MET A 1 84 ? -10.328 -5.683 12.155 1.00 95.19 84 MET A CA 1
ATOM 642 C C . MET A 1 84 ? -10.600 -6.442 10.853 1.00 95.19 84 MET A C 1
ATOM 644 O O . MET A 1 84 ? -11.749 -6.763 10.563 1.00 95.19 84 MET A O 1
ATOM 648 N N . ILE A 1 85 ? -9.553 -6.780 10.101 1.00 96.06 85 ILE A N 1
ATOM 649 C CA . ILE A 1 85 ? -9.656 -7.574 8.872 1.00 96.06 85 ILE A CA 1
ATOM 650 C C . ILE A 1 85 ? -10.141 -8.995 9.176 1.00 96.06 85 ILE A C 1
ATOM 652 O O . ILE A 1 85 ? -11.039 -9.494 8.503 1.00 96.06 85 ILE A O 1
ATOM 656 N N . GLU A 1 86 ? -9.601 -9.641 10.211 1.00 94.81 86 GLU A N 1
ATOM 657 C CA . GLU A 1 86 ? -10.044 -10.969 10.653 1.00 94.81 86 GLU A CA 1
ATOM 658 C C . GLU A 1 86 ? -11.529 -10.972 11.039 1.00 94.81 86 GLU A C 1
ATOM 660 O O . GLU A 1 86 ? -12.266 -11.865 10.625 1.00 94.81 86 GLU A O 1
ATOM 665 N N . MET A 1 87 ? -12.002 -9.943 11.750 1.00 92.00 87 MET A N 1
ATOM 666 C CA . MET A 1 87 ? -13.425 -9.796 12.096 1.00 92.00 87 MET A CA 1
ATOM 667 C C . MET A 1 87 ? -14.335 -9.641 10.870 1.00 92.00 87 MET A C 1
ATOM 669 O O . MET A 1 87 ? -15.521 -9.948 10.947 1.00 92.00 87 MET A O 1
ATOM 673 N N . ARG A 1 88 ? -13.794 -9.195 9.731 1.00 92.88 88 ARG A N 1
ATOM 674 C CA . ARG A 1 88 ? -14.519 -9.097 8.456 1.00 92.88 88 ARG A CA 1
ATOM 675 C C . ARG A 1 88 ? -14.497 -10.393 7.644 1.00 92.88 88 ARG A C 1
ATOM 677 O O . ARG A 1 88 ? -15.093 -10.421 6.575 1.00 92.88 88 ARG A O 1
ATOM 684 N N . GLY A 1 89 ? -13.856 -11.453 8.138 1.00 94.06 89 GLY A N 1
ATOM 685 C CA . GLY A 1 89 ? -13.680 -12.715 7.412 1.00 94.06 89 GLY A CA 1
ATOM 686 C C . GLY A 1 89 ? -12.357 -12.803 6.647 1.00 94.06 89 GLY A C 1
ATOM 687 O O . GLY A 1 89 ? -12.217 -13.638 5.762 1.00 94.06 89 GLY A O 1
ATOM 688 N N . GLY A 1 90 ? -11.380 -11.953 6.972 1.00 96.00 90 GLY A N 1
ATOM 689 C CA . GLY A 1 90 ? -10.066 -11.941 6.331 1.00 96.00 90 GLY A CA 1
ATOM 690 C C . GLY A 1 90 ? -9.977 -11.011 5.118 1.00 96.00 90 GLY A C 1
ATOM 691 O O . GLY A 1 90 ? -10.967 -10.453 4.650 1.00 96.00 90 GLY A O 1
ATOM 692 N N . LEU A 1 91 ? -8.754 -10.823 4.611 1.00 96.75 91 LEU A N 1
ATOM 693 C CA . LEU A 1 91 ? -8.466 -9.856 3.544 1.00 96.75 91 LEU A CA 1
ATOM 694 C C . LEU A 1 91 ? -9.102 -10.244 2.199 1.00 96.75 91 LEU A C 1
ATOM 696 O O . LEU A 1 91 ? -9.600 -9.385 1.472 1.00 96.75 91 LEU A O 1
ATOM 700 N N . LEU A 1 92 ? -9.087 -11.538 1.871 1.00 97.00 92 LEU A N 1
ATOM 701 C CA . LEU A 1 92 ? -9.580 -12.038 0.588 1.00 97.00 92 LEU A CA 1
ATOM 702 C C . LEU A 1 92 ? -11.110 -12.064 0.550 1.00 97.00 92 LEU A C 1
ATOM 704 O O . LEU A 1 92 ? -11.706 -11.435 -0.321 1.00 97.00 92 LEU A O 1
ATOM 708 N N . ASP A 1 93 ? -11.741 -12.717 1.525 1.00 96.19 93 ASP A N 1
ATOM 709 C CA . ASP A 1 93 ? -13.195 -12.897 1.533 1.00 96.19 93 ASP A CA 1
ATOM 710 C C . ASP A 1 93 ? -13.939 -11.671 2.075 1.00 96.19 93 ASP A C 1
ATOM 712 O O . ASP A 1 93 ? -14.934 -11.239 1.486 1.00 96.19 93 ASP A O 1
ATOM 716 N N . GLY A 1 94 ? -13.433 -11.057 3.149 1.00 95.31 94 GLY A N 1
ATOM 717 C CA . GLY A 1 94 ? -14.088 -9.941 3.840 1.00 95.31 94 GLY A CA 1
ATOM 718 C C . GLY A 1 94 ? -14.124 -8.619 3.072 1.00 95.31 94 GLY A C 1
ATOM 719 O O . GLY A 1 94 ? -14.932 -7.739 3.385 1.00 95.31 94 GLY A O 1
ATOM 720 N N . PHE A 1 95 ? -13.270 -8.488 2.052 1.00 96.38 95 PHE A N 1
ATOM 721 C CA . PHE A 1 95 ? -13.150 -7.294 1.207 1.00 96.38 95 PHE A CA 1
ATOM 722 C C . PHE A 1 95 ? -13.264 -7.598 -0.290 1.00 96.38 95 PHE A C 1
ATOM 724 O O . PHE A 1 95 ? -12.924 -6.754 -1.119 1.00 96.38 95 PHE A O 1
ATOM 731 N N . ARG A 1 96 ? -13.785 -8.775 -0.663 1.00 95.31 96 ARG A N 1
ATOM 732 C CA . ARG A 1 96 ? -13.947 -9.191 -2.069 1.00 95.31 96 ARG A CA 1
ATOM 733 C C . ARG A 1 96 ? -14.765 -8.215 -2.924 1.00 95.31 96 ARG A C 1
ATOM 735 O O . ARG A 1 96 ? -14.659 -8.226 -4.144 1.00 95.31 96 ARG A O 1
ATOM 742 N N . HIS A 1 97 ? -15.603 -7.387 -2.295 1.00 94.25 97 HIS A N 1
ATOM 743 C CA . HIS A 1 97 ? -16.427 -6.375 -2.962 1.00 94.25 97 HIS A CA 1
ATOM 744 C C . HIS A 1 97 ? -15.627 -5.165 -3.455 1.00 94.25 97 HIS A C 1
ATOM 746 O O . HIS A 1 97 ? -16.164 -4.365 -4.217 1.00 94.25 97 HIS A O 1
ATOM 752 N N . SER A 1 98 ? -14.377 -4.992 -3.014 1.00 95.06 98 SER A N 1
ATOM 753 C CA . SER A 1 98 ? -13.573 -3.822 -3.360 1.00 95.06 98 SER A CA 1
ATOM 754 C C . SER A 1 98 ? -12.079 -4.131 -3.407 1.00 95.06 98 SER A C 1
ATOM 756 O O . SER A 1 98 ? -11.381 -4.135 -2.391 1.00 95.06 98 SER A O 1
ATOM 758 N N . THR A 1 99 ? -11.557 -4.269 -4.626 1.00 93.19 99 THR A N 1
ATOM 759 C CA . THR A 1 99 ? -10.112 -4.380 -4.883 1.00 93.19 99 THR A CA 1
ATOM 760 C C . THR A 1 99 ? -9.343 -3.141 -4.422 1.00 93.19 99 THR A C 1
ATOM 762 O O . THR A 1 99 ? -8.186 -3.242 -4.027 1.00 93.19 99 THR A O 1
ATOM 765 N N . LEU A 1 100 ? -9.986 -1.965 -4.403 1.00 92.50 100 LEU A N 1
ATOM 766 C CA . LEU A 1 100 ? -9.397 -0.739 -3.860 1.00 92.50 100 LEU A CA 1
ATOM 767 C C . LEU A 1 100 ? -9.120 -0.862 -2.357 1.00 92.50 100 LEU A C 1
ATOM 769 O O . LEU A 1 100 ? -8.048 -0.460 -1.910 1.00 92.50 100 LEU A O 1
ATOM 773 N N . LEU A 1 101 ? -10.058 -1.433 -1.593 1.00 95.69 101 LEU A N 1
ATOM 774 C CA . LEU A 1 101 ? -9.860 -1.665 -0.162 1.00 95.69 101 LEU A CA 1
ATOM 775 C C . LEU A 1 101 ? -8.777 -2.712 0.066 1.00 95.69 101 LEU A C 1
ATOM 777 O O . LEU A 1 101 ? -7.845 -2.446 0.814 1.00 95.69 101 LEU A O 1
ATOM 781 N N . GLN A 1 102 ? -8.841 -3.854 -0.624 1.00 96.94 102 GLN A N 1
ATOM 782 C CA . GLN A 1 102 ? -7.809 -4.891 -0.514 1.00 96.94 102 GLN A CA 1
ATOM 783 C C . GLN A 1 102 ? -6.405 -4.325 -0.761 1.00 96.94 102 GLN A C 1
ATOM 785 O O . GLN A 1 102 ? -5.485 -4.591 0.011 1.00 96.94 102 GLN A O 1
ATOM 790 N N . ARG A 1 103 ? -6.265 -3.469 -1.779 1.00 94.94 103 ARG A N 1
ATOM 791 C CA . ARG A 1 103 ? -5.002 -2.809 -2.107 1.00 94.94 103 ARG A CA 1
ATOM 792 C C . ARG A 1 103 ? -4.540 -1.831 -1.028 1.00 94.94 103 ARG A C 1
ATOM 794 O O . ARG A 1 103 ? -3.389 -1.892 -0.616 1.00 94.94 103 ARG A O 1
ATOM 801 N N . ALA A 1 104 ? -5.428 -0.967 -0.534 1.00 95.25 104 ALA A N 1
ATOM 802 C CA . ALA A 1 104 ? -5.096 -0.018 0.533 1.00 95.25 104 ALA A CA 1
ATOM 803 C C . ALA A 1 104 ? -4.638 -0.719 1.826 1.00 95.25 104 ALA A C 1
ATOM 805 O O . ALA A 1 104 ? -3.781 -0.207 2.542 1.00 95.25 104 ALA A O 1
ATOM 806 N N . LEU A 1 105 ? -5.198 -1.895 2.122 1.00 97.94 105 LEU A N 1
ATOM 807 C CA . LEU A 1 105 ? -4.816 -2.697 3.284 1.00 97.94 105 LEU A CA 1
ATOM 808 C C . LEU A 1 105 ? -3.478 -3.409 3.074 1.00 97.94 105 LEU A C 1
ATOM 810 O O . LEU A 1 105 ? -2.660 -3.430 3.989 1.00 97.94 105 LEU A O 1
ATOM 814 N N . ALA A 1 106 ? -3.234 -3.949 1.879 1.00 97.44 106 ALA A N 1
ATOM 815 C CA . ALA A 1 106 ? -1.951 -4.561 1.551 1.00 97.44 106 ALA A CA 1
ATOM 816 C C . ALA A 1 106 ? -0.801 -3.546 1.559 1.00 97.44 106 ALA A C 1
ATOM 818 O O . ALA A 1 106 ? 0.262 -3.838 2.096 1.00 97.44 106 ALA A O 1
ATOM 819 N N . TRP A 1 107 ? -1.018 -2.330 1.049 1.00 96.56 107 TRP A N 1
ATOM 820 C CA . TRP A 1 107 ? -0.001 -1.277 1.082 1.00 96.56 107 TRP A CA 1
ATOM 821 C C . TRP A 1 107 ? 0.402 -0.853 2.491 1.00 96.56 107 TRP A C 1
ATOM 823 O O . TRP A 1 107 ? 1.577 -0.563 2.713 1.00 96.56 107 TRP A O 1
ATOM 833 N N . ALA A 1 108 ? -0.516 -0.887 3.457 1.00 97.88 108 ALA A N 1
ATOM 834 C CA . ALA A 1 108 ? -0.168 -0.630 4.851 1.00 97.88 108 ALA A CA 1
ATOM 835 C C . ALA A 1 108 ? 0.804 -1.688 5.399 1.00 97.88 108 ALA A C 1
ATOM 837 O O . ALA A 1 108 ? 1.749 -1.352 6.112 1.00 97.88 108 ALA A O 1
ATOM 838 N N . ASP A 1 109 ? 0.599 -2.954 5.032 1.00 97.75 109 ASP A N 1
ATOM 839 C CA . ASP A 1 109 ? 1.497 -4.051 5.394 1.00 97.75 109 ASP A CA 1
ATOM 840 C C . ASP A 1 109 ? 2.844 -3.941 4.670 1.00 97.75 109 ASP A C 1
ATOM 842 O O . ASP A 1 109 ? 3.872 -4.077 5.323 1.00 97.75 109 ASP A O 1
ATOM 846 N N . PHE A 1 110 ? 2.866 -3.579 3.379 1.00 97.25 110 PHE A N 1
ATOM 847 C CA . PHE A 1 110 ? 4.112 -3.286 2.657 1.00 97.25 110 PHE A CA 1
ATOM 848 C C . PHE A 1 110 ? 4.919 -2.178 3.334 1.00 97.25 110 PHE A C 1
ATOM 850 O O . PHE A 1 110 ? 6.096 -2.370 3.627 1.00 97.25 110 PHE A O 1
ATOM 857 N N . ALA A 1 111 ? 4.289 -1.042 3.641 1.00 96.19 111 ALA A N 1
ATOM 858 C CA . ALA A 1 111 ? 4.974 0.086 4.265 1.00 96.19 111 ALA A CA 1
ATOM 859 C C . ALA A 1 111 ? 5.603 -0.298 5.608 1.00 96.19 111 ALA A C 1
ATOM 861 O O . ALA A 1 111 ? 6.758 0.043 5.867 1.00 96.19 111 ALA A O 1
ATOM 862 N N . TYR A 1 112 ? 4.873 -1.043 6.443 1.00 97.69 112 TYR A N 1
ATOM 863 C CA . TYR A 1 112 ? 5.427 -1.557 7.689 1.00 97.69 112 TYR A CA 1
ATOM 864 C C . TYR A 1 112 ? 6.555 -2.561 7.437 1.00 97.69 112 TYR A C 1
ATOM 866 O O . TYR A 1 112 ? 7.652 -2.364 7.949 1.00 97.69 112 TYR A O 1
ATOM 874 N N . ALA A 1 113 ? 6.310 -3.596 6.628 1.00 96.19 113 ALA A N 1
ATOM 875 C CA . ALA A 1 113 ? 7.255 -4.672 6.351 1.00 96.19 113 ALA A CA 1
ATOM 876 C C . ALA A 1 113 ? 8.591 -4.152 5.811 1.00 96.19 113 ALA A C 1
ATOM 878 O O . ALA A 1 113 ? 9.646 -4.554 6.303 1.00 96.19 113 ALA A O 1
ATOM 879 N N . THR A 1 114 ? 8.553 -3.203 4.871 1.00 93.88 114 THR A N 1
ATOM 880 C CA . THR A 1 114 ? 9.746 -2.528 4.353 1.00 93.88 114 THR A CA 1
ATOM 881 C C . THR A 1 114 ? 10.457 -1.734 5.447 1.00 93.88 114 THR A C 1
ATOM 883 O O . THR A 1 114 ? 11.664 -1.892 5.630 1.00 93.88 114 THR A O 1
ATOM 886 N N . ALA A 1 115 ? 9.733 -0.913 6.215 1.00 94.12 115 ALA A N 1
ATOM 887 C CA . ALA A 1 115 ? 10.336 -0.069 7.246 1.00 94.12 115 ALA A CA 1
ATOM 888 C C . ALA A 1 115 ? 10.929 -0.879 8.417 1.00 94.12 115 ALA A C 1
ATOM 890 O O . ALA A 1 115 ? 11.952 -0.492 8.983 1.00 94.12 115 ALA A O 1
ATOM 891 N N . SER A 1 116 ? 10.323 -2.016 8.776 1.00 95.00 116 SER A N 1
ATOM 892 C CA . SER A 1 116 ? 10.793 -2.893 9.854 1.00 95.00 116 SER A CA 1
ATOM 893 C C . SER A 1 116 ? 11.648 -4.073 9.397 1.00 95.00 116 SER A C 1
ATOM 895 O O . SER A 1 116 ? 12.057 -4.863 10.249 1.00 95.00 116 SER A O 1
ATOM 897 N N . GLN A 1 117 ? 11.912 -4.214 8.092 1.00 92.31 117 GLN A N 1
ATOM 898 C CA . GLN A 1 117 ? 12.618 -5.361 7.500 1.00 92.31 117 GLN A CA 1
ATOM 899 C C . GLN A 1 117 ? 12.023 -6.705 7.955 1.00 92.31 117 GLN A C 1
ATOM 901 O O . GLN A 1 117 ? 12.732 -7.623 8.380 1.00 92.31 117 GLN A O 1
ATOM 906 N N . SER A 1 118 ? 10.694 -6.802 7.928 1.00 92.31 118 SER A N 1
ATOM 907 C CA . SER A 1 118 ? 9.954 -7.999 8.331 1.00 92.31 118 SER A CA 1
ATOM 908 C C . SER A 1 118 ? 9.196 -8.608 7.159 1.00 92.31 118 SER A C 1
ATOM 910 O O . SER A 1 118 ? 8.949 -7.949 6.156 1.00 92.31 118 SER A O 1
ATOM 912 N N . ALA A 1 119 ? 8.781 -9.865 7.307 1.00 93.75 119 ALA A N 1
ATOM 913 C CA . ALA A 1 119 ? 7.867 -10.488 6.358 1.00 93.75 119 ALA A CA 1
ATOM 914 C C . ALA A 1 119 ? 6.492 -9.797 6.368 1.00 93.75 119 ALA A C 1
ATOM 916 O O . ALA A 1 119 ? 6.106 -9.164 7.358 1.00 93.75 119 ALA A O 1
ATOM 917 N N . LEU A 1 120 ? 5.756 -9.967 5.270 1.00 96.12 120 LEU A N 1
ATOM 918 C CA . LEU A 1 120 ? 4.378 -9.502 5.136 1.00 96.12 120 LEU A CA 1
ATOM 919 C C . LEU A 1 120 ? 3.458 -10.255 6.100 1.00 96.12 120 LEU A C 1
ATOM 921 O O . LEU A 1 120 ? 3.578 -11.467 6.295 1.00 96.12 120 LEU A O 1
ATOM 925 N N . SER A 1 121 ? 2.518 -9.531 6.698 1.00 95.50 121 SER A N 1
ATOM 926 C CA . SER A 1 121 ? 1.493 -10.081 7.585 1.00 95.50 121 SER A CA 1
ATOM 927 C C . SER A 1 121 ? 0.271 -10.598 6.827 1.00 95.50 121 SER A C 1
ATOM 929 O O . SER A 1 121 ? -0.470 -11.430 7.365 1.00 95.50 121 SER A O 1
ATOM 931 N N . PHE A 1 122 ? 0.022 -10.074 5.627 1.00 96.69 122 PHE A N 1
ATOM 932 C CA . PHE A 1 122 ? -1.146 -10.368 4.808 1.00 96.69 122 PHE A CA 1
ATOM 933 C C . PHE A 1 122 ? -0.816 -11.269 3.609 1.00 96.69 122 PHE A C 1
ATOM 935 O O . PHE A 1 122 ? 0.288 -11.216 3.067 1.00 96.69 122 PHE A O 1
ATOM 942 N N . PRO A 1 123 ? -1.770 -12.121 3.184 1.00 95.88 123 PRO A N 1
ATOM 943 C CA . PRO A 1 123 ? -1.555 -13.032 2.068 1.00 95.88 123 PRO A CA 1
ATOM 944 C C . PRO A 1 123 ? -1.568 -12.303 0.720 1.00 95.88 123 PRO A C 1
ATOM 946 O O . PRO A 1 123 ? -2.116 -11.206 0.585 1.00 95.88 123 PRO A O 1
ATOM 949 N N . PHE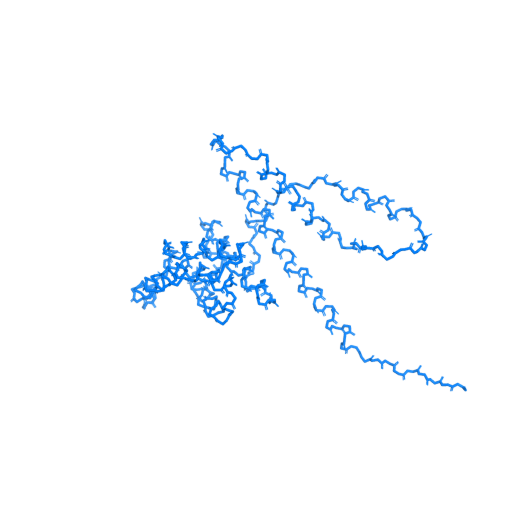 A 1 124 ? -1.043 -12.978 -0.303 1.00 96.25 124 PHE A N 1
ATOM 950 C CA . PHE A 1 124 ? -1.213 -12.579 -1.697 1.00 96.25 124 PHE A CA 1
ATOM 951 C C . PHE A 1 124 ? -2.694 -12.418 -2.064 1.00 96.25 124 PHE A C 1
ATOM 953 O O . PHE A 1 124 ? -3.521 -13.251 -1.690 1.00 96.25 124 PHE A O 1
ATOM 960 N N . ILE A 1 125 ? -3.013 -11.383 -2.841 1.00 97.06 125 ILE A N 1
ATOM 961 C CA . ILE A 1 125 ? -4.355 -11.065 -3.328 1.00 97.06 125 ILE A CA 1
ATOM 962 C C . ILE A 1 125 ? -4.412 -11.389 -4.829 1.00 97.06 125 ILE A C 1
ATOM 964 O O . ILE A 1 125 ? -3.945 -10.593 -5.646 1.00 97.06 125 ILE A O 1
ATOM 968 N N . PRO A 1 126 ? -5.013 -12.525 -5.234 1.00 95.44 126 PRO A N 1
ATOM 969 C CA . PRO A 1 126 ? -4.984 -12.967 -6.631 1.00 95.44 126 PRO A CA 1
ATOM 970 C C . PRO A 1 126 ? -5.664 -12.002 -7.607 1.00 95.44 126 PRO A C 1
ATOM 972 O O . PRO A 1 126 ? -5.266 -11.906 -8.762 1.00 95.44 126 PRO A O 1
ATOM 975 N N . THR A 1 127 ? -6.673 -11.261 -7.148 1.00 92.88 127 THR A N 1
ATOM 976 C CA . THR A 1 127 ? -7.402 -10.281 -7.967 1.00 92.88 127 THR A CA 1
ATOM 977 C C . THR A 1 127 ? -6.567 -9.055 -8.333 1.00 92.88 127 THR A C 1
ATOM 979 O O . THR A 1 127 ? -6.963 -8.326 -9.234 1.00 92.88 127 THR A O 1
ATOM 982 N N . LEU A 1 128 ? -5.429 -8.838 -7.666 1.00 93.06 128 LEU A N 1
ATOM 983 C CA . LEU A 1 128 ? -4.485 -7.749 -7.937 1.00 93.06 128 LEU A CA 1
ATOM 984 C C . LEU A 1 128 ? -3.236 -8.235 -8.693 1.00 93.06 128 LEU A C 1
ATOM 986 O O . LEU A 1 128 ? -2.264 -7.502 -8.822 1.00 93.06 128 LEU A O 1
ATOM 990 N N . ALA A 1 129 ? -3.228 -9.482 -9.175 1.00 90.69 129 ALA A N 1
ATOM 991 C CA . ALA A 1 129 ? -2.067 -10.100 -9.820 1.00 90.69 129 ALA A CA 1
ATOM 992 C C . ALA A 1 129 ? -1.886 -9.717 -11.302 1.00 90.69 129 ALA A C 1
ATOM 994 O O . ALA A 1 129 ? -0.954 -10.197 -11.947 1.00 90.69 129 ALA A O 1
ATOM 995 N N . SER A 1 130 ? -2.794 -8.915 -11.863 1.00 89.94 130 SER A N 1
ATOM 996 C CA . SER A 1 130 ? -2.823 -8.584 -13.290 1.00 89.94 130 SER A CA 1
ATOM 997 C C . SER A 1 130 ? -1.778 -7.521 -13.643 1.00 89.94 130 SER A C 1
ATOM 999 O O . SER A 1 130 ? -2.103 -6.346 -13.812 1.00 89.94 130 SER A O 1
ATOM 1001 N N . ALA A 1 131 ? -0.518 -7.938 -13.758 1.00 88.25 131 ALA A N 1
ATOM 1002 C CA . ALA A 1 131 ? 0.580 -7.066 -14.159 1.00 88.25 131 ALA A CA 1
ATOM 1003 C C . ALA A 1 131 ? 0.563 -6.734 -15.667 1.00 88.25 131 ALA A C 1
ATOM 1005 O O . ALA A 1 131 ? -0.042 -7.437 -16.477 1.00 88.25 131 ALA A O 1
ATOM 1006 N N . LEU A 1 132 ? 1.239 -5.645 -16.032 1.00 89.81 132 LEU A N 1
ATOM 1007 C CA . LEU A 1 132 ? 1.566 -5.284 -17.411 1.00 89.81 132 LEU A CA 1
ATOM 1008 C C . LEU A 1 132 ? 2.526 -6.305 -18.035 1.00 89.81 132 LEU A C 1
ATOM 1010 O O . LEU A 1 132 ? 3.355 -6.904 -17.346 1.00 89.81 132 LEU A O 1
ATOM 1014 N N . ASP A 1 133 ? 2.447 -6.434 -19.358 1.00 87.50 133 ASP A N 1
ATOM 1015 C CA . ASP A 1 133 ? 3.362 -7.269 -20.131 1.00 87.50 133 ASP A CA 1
ATOM 1016 C C . ASP A 1 133 ? 4.806 -6.754 -20.048 1.00 87.50 133 ASP A C 1
ATOM 1018 O O . ASP A 1 133 ? 5.068 -5.552 -19.962 1.00 87.50 133 ASP A O 1
ATOM 1022 N N . ILE A 1 134 ? 5.760 -7.685 -20.104 1.00 85.25 134 ILE A N 1
ATOM 1023 C CA . ILE A 1 134 ? 7.195 -7.392 -20.068 1.00 85.25 134 ILE A CA 1
ATOM 1024 C C . ILE A 1 134 ? 7.733 -7.018 -21.457 1.00 85.25 134 ILE A C 1
ATOM 1026 O O . ILE A 1 134 ? 7.344 -7.605 -22.462 1.00 85.25 134 ILE A O 1
ATOM 1030 N N . GLN A 1 135 ? 8.695 -6.091 -21.516 1.00 76.19 135 GLN A N 1
ATOM 1031 C CA . GLN A 1 135 ? 9.303 -5.634 -22.780 1.00 76.19 135 GLN A CA 1
ATOM 1032 C C . GLN A 1 135 ? 10.554 -6.416 -23.233 1.00 76.19 135 GLN A C 1
ATOM 1034 O O . GLN A 1 135 ? 11.186 -6.034 -24.214 1.00 76.19 135 GLN A O 1
ATOM 1039 N N . ASP A 1 136 ? 10.933 -7.486 -22.528 1.00 71.44 136 ASP A N 1
ATOM 1040 C CA . ASP A 1 136 ? 12.047 -8.389 -22.877 1.00 71.44 136 ASP A CA 1
ATOM 1041 C C . ASP A 1 136 ? 13.377 -7.695 -23.280 1.00 71.44 136 ASP A C 1
ATOM 1043 O O . ASP A 1 136 ? 14.050 -8.039 -24.256 1.00 71.44 136 ASP A O 1
ATOM 1047 N N . ARG A 1 137 ? 13.808 -6.690 -22.514 1.00 80.75 137 ARG A N 1
ATOM 1048 C CA . ARG A 1 137 ? 15.101 -6.020 -22.742 1.00 80.75 137 ARG A CA 1
ATOM 1049 C C . ARG A 1 137 ? 16.266 -6.862 -22.225 1.00 80.75 137 ARG A C 1
ATOM 1051 O O . ARG A 1 137 ? 17.385 -6.767 -22.743 1.00 80.75 137 ARG A O 1
ATOM 1058 N N . PHE A 1 138 ? 16.014 -7.673 -21.199 1.00 69.50 138 PHE A N 1
ATOM 1059 C CA . PHE A 1 138 ? 17.008 -8.482 -20.504 1.00 69.50 138 PHE A CA 1
ATOM 1060 C C . PHE A 1 138 ? 16.913 -9.985 -20.793 1.00 69.50 138 PHE A C 1
ATOM 1062 O O . PHE A 1 138 ? 17.969 -10.623 -20.843 1.00 69.50 138 PHE A O 1
ATOM 1069 N N . LEU A 1 139 ? 15.725 -10.582 -20.981 1.00 63.72 139 LEU A N 1
ATOM 1070 C CA . LEU A 1 139 ? 15.608 -12.052 -21.056 1.00 63.72 139 LEU A CA 1
ATOM 1071 C C . LEU A 1 139 ? 16.211 -12.591 -22.360 1.00 63.72 139 LEU A C 1
ATOM 1073 O O . LEU A 1 139 ? 17.022 -13.518 -22.308 1.00 63.72 139 LEU A O 1
ATOM 1077 N N . SER A 1 140 ? 15.948 -11.935 -23.490 1.00 63.25 140 SER A N 1
ATOM 1078 C CA . SER A 1 140 ? 16.559 -12.225 -24.792 1.00 63.25 140 SER A CA 1
ATOM 1079 C C . SER A 1 140 ? 18.097 -12.171 -24.746 1.00 63.25 140 SER A C 1
ATOM 1081 O O . SER A 1 140 ? 18.781 -13.043 -25.284 1.00 63.25 140 SER A O 1
ATOM 1083 N N . ARG A 1 141 ? 18.678 -11.195 -24.027 1.00 57.75 141 ARG A N 1
ATOM 1084 C CA . ARG A 1 141 ? 20.144 -11.059 -23.871 1.00 57.75 141 ARG A CA 1
ATOM 1085 C C . ARG A 1 141 ? 20.738 -12.067 -22.881 1.00 57.75 141 ARG A C 1
ATOM 1087 O O . ARG A 1 141 ? 21.853 -12.539 -23.092 1.00 57.75 141 ARG A O 1
ATOM 1094 N N . SER A 1 142 ? 20.010 -12.398 -21.816 1.00 55.53 142 SER A N 1
ATOM 1095 C CA . SER A 1 142 ? 20.413 -13.388 -20.808 1.00 55.53 142 SER A CA 1
ATOM 1096 C C . SER A 1 142 ? 20.431 -14.811 -21.383 1.00 55.53 142 SER A C 1
ATOM 1098 O O . SER A 1 142 ? 21.390 -15.556 -21.171 1.00 55.53 142 SER A O 1
ATOM 1100 N N . MET A 1 143 ? 19.437 -15.166 -22.207 1.00 56.12 143 MET A N 1
ATOM 1101 C CA . MET A 1 143 ? 19.405 -16.454 -22.910 1.00 56.12 143 MET A CA 1
ATOM 1102 C C . MET A 1 143 ? 20.578 -16.627 -23.887 1.00 56.12 143 MET A C 1
ATOM 1104 O O . MET A 1 143 ? 21.162 -17.706 -23.936 1.00 56.12 143 MET A O 1
ATOM 1108 N N . MET A 1 144 ? 20.988 -15.568 -24.595 1.00 52.44 144 MET A N 1
ATOM 1109 C CA . MET A 1 144 ? 22.147 -15.607 -25.504 1.00 52.44 144 MET A CA 1
ATOM 1110 C C . MET A 1 144 ? 23.510 -15.744 -24.795 1.00 52.44 144 MET A C 1
ATOM 1112 O O . MET A 1 144 ? 24.475 -16.246 -25.379 1.00 52.44 144 MET A O 1
ATOM 1116 N N . LEU A 1 145 ? 23.622 -15.294 -23.541 1.00 52.88 145 LEU A N 1
ATOM 1117 C CA . LEU A 1 145 ? 24.855 -15.422 -22.753 1.00 52.88 145 LEU A CA 1
ATOM 1118 C C . LEU A 1 145 ? 25.025 -16.834 -22.178 1.00 52.88 145 LEU A C 1
ATOM 1120 O O . LEU A 1 145 ? 26.146 -17.328 -22.106 1.00 52.88 145 LEU A O 1
ATOM 1124 N N . ASN A 1 146 ? 23.929 -17.524 -21.852 1.00 49.75 146 ASN A N 1
ATOM 1125 C CA . ASN A 1 146 ? 23.980 -18.902 -21.350 1.00 49.75 146 ASN A CA 1
ATOM 1126 C C . ASN A 1 146 ? 24.353 -19.941 -22.426 1.00 49.75 146 ASN A C 1
ATOM 1128 O O . ASN A 1 146 ? 24.740 -21.055 -22.080 1.00 49.75 146 ASN A O 1
ATOM 1132 N N . THR A 1 147 ? 24.289 -19.594 -23.717 1.00 47.91 147 THR A N 1
ATOM 1133 C CA . THR A 1 147 ? 24.756 -20.455 -24.821 1.00 47.91 147 THR A CA 1
ATOM 1134 C C . THR A 1 147 ? 26.224 -20.224 -25.192 1.00 47.91 147 THR A C 1
ATOM 1136 O O . THR A 1 147 ? 26.781 -20.981 -25.984 1.00 47.91 147 THR A O 1
ATOM 1139 N N . SER A 1 148 ? 26.868 -19.198 -24.625 1.00 44.97 148 SER A N 1
ATOM 1140 C CA . SER A 1 148 ? 28.161 -18.694 -25.090 1.00 44.97 148 SER A CA 1
ATOM 1141 C C . SER A 1 148 ? 29.170 -18.589 -23.939 1.00 44.97 148 SER A C 1
ATOM 1143 O O . SER A 1 148 ? 29.289 -17.558 -23.286 1.00 44.97 148 SER A O 1
ATOM 1145 N N . SER A 1 149 ? 29.975 -19.644 -23.786 1.00 43.41 149 SER A N 1
ATOM 1146 C CA . SER A 1 149 ? 31.290 -19.701 -23.116 1.00 43.41 149 SER A CA 1
ATOM 1147 C C . SER A 1 149 ? 31.371 -19.919 -21.589 1.00 43.41 149 SER A C 1
ATOM 1149 O O . SER A 1 149 ? 31.124 -19.041 -20.765 1.00 43.41 149 SER A O 1
ATOM 1151 N N . LEU A 1 150 ? 31.920 -21.095 -21.237 1.00 47.44 150 LEU A N 1
ATOM 1152 C CA . LEU A 1 150 ? 32.948 -21.228 -20.199 1.00 47.44 150 LEU A CA 1
ATOM 1153 C C . LEU A 1 150 ? 34.051 -20.187 -20.480 1.00 47.44 150 LEU A C 1
ATOM 1155 O O . LEU A 1 150 ? 34.825 -20.351 -21.420 1.00 47.44 150 LEU A O 1
ATOM 1159 N N . GLY A 1 151 ? 34.150 -19.131 -19.676 1.00 38.47 151 GLY A N 1
ATOM 1160 C CA . GLY A 1 151 ? 35.188 -18.113 -19.840 1.00 38.47 151 GLY A CA 1
ATOM 1161 C C . GLY A 1 151 ? 35.335 -17.251 -18.594 1.00 38.47 151 GLY A C 1
ATOM 1162 O O . GLY A 1 151 ? 34.371 -16.680 -18.099 1.00 38.47 151 GLY A O 1
ATOM 1163 N N . ARG A 1 152 ? 36.548 -17.214 -18.044 1.00 44.25 152 ARG A N 1
ATOM 1164 C CA . ARG A 1 152 ? 36.901 -16.614 -16.751 1.00 44.25 152 ARG A CA 1
ATOM 1165 C C . ARG A 1 152 ? 36.678 -15.099 -16.677 1.00 44.25 152 ARG A C 1
ATOM 1167 O O . ARG A 1 152 ? 37.037 -14.370 -17.589 1.00 44.25 152 ARG A O 1
ATOM 1174 N N . CYS A 1 153 ? 36.322 -14.692 -15.456 1.00 41.31 153 CYS A N 1
ATOM 1175 C CA . CYS A 1 153 ? 36.536 -13.392 -14.815 1.00 41.31 153 CYS A CA 1
ATOM 1176 C C . CYS A 1 153 ? 35.716 -12.208 -15.347 1.00 41.31 153 CYS A C 1
ATOM 1178 O O . CYS A 1 153 ? 35.975 -11.703 -16.430 1.00 41.31 153 CYS A O 1
ATOM 1180 N N . HIS A 1 154 ? 34.790 -11.719 -14.519 1.00 42.69 154 HIS A N 1
ATOM 1181 C CA . HIS A 1 154 ? 34.736 -10.342 -14.003 1.00 42.69 154 HIS A CA 1
ATOM 1182 C C . HIS A 1 154 ? 33.774 -10.346 -12.801 1.00 42.69 154 HIS A C 1
ATOM 1184 O O . HIS A 1 154 ? 32.798 -11.098 -12.813 1.00 42.69 154 HIS A O 1
ATOM 1190 N N . ASN A 1 155 ? 34.027 -9.517 -11.781 1.00 43.78 155 ASN A N 1
ATOM 1191 C CA . ASN A 1 155 ? 33.106 -9.213 -10.671 1.00 43.78 155 ASN A CA 1
ATOM 1192 C C . ASN A 1 155 ? 31.855 -8.485 -11.194 1.00 43.78 155 ASN A C 1
ATOM 1194 O O . ASN A 1 155 ? 31.610 -7.316 -10.912 1.00 43.78 155 ASN A O 1
ATOM 1198 N N . ARG A 1 156 ? 31.095 -9.162 -12.044 1.00 46.12 156 ARG A N 1
ATOM 1199 C CA . ARG A 1 156 ? 29.930 -8.639 -12.731 1.00 46.12 156 ARG A CA 1
ATOM 1200 C C . ARG A 1 156 ? 28.723 -9.129 -11.948 1.00 46.12 156 ARG A C 1
ATOM 1202 O O . ARG A 1 156 ? 28.589 -10.334 -11.741 1.00 46.12 156 ARG A O 1
ATOM 1209 N N . LEU A 1 157 ? 27.892 -8.195 -11.480 1.00 49.94 157 LEU A N 1
ATOM 1210 C CA . LEU A 1 157 ? 26.598 -8.473 -10.855 1.00 49.94 157 LEU A CA 1
ATOM 1211 C C . LEU A 1 157 ? 25.820 -9.422 -11.776 1.00 49.94 157 LEU A C 1
ATOM 1213 O O . LEU A 1 157 ? 25.262 -9.008 -12.789 1.00 49.94 157 LEU A O 1
ATOM 1217 N N . THR A 1 158 ? 25.871 -10.718 -11.479 1.00 53.25 158 THR A N 1
ATOM 1218 C CA . THR A 1 158 ? 25.150 -11.737 -12.235 1.00 53.25 158 THR A CA 1
ATOM 1219 C C . THR A 1 158 ? 23.814 -11.901 -11.542 1.00 53.25 158 THR A C 1
ATOM 1221 O O . THR A 1 158 ? 23.728 -12.524 -10.487 1.00 53.25 158 THR A O 1
ATOM 1224 N N . ILE A 1 159 ? 22.767 -11.300 -12.112 1.00 60.19 159 ILE A N 1
ATOM 1225 C CA . ILE A 1 159 ? 21.396 -11.595 -11.700 1.00 60.19 159 ILE A CA 1
ATOM 1226 C C . ILE A 1 159 ? 21.122 -13.022 -12.172 1.00 60.19 159 ILE A C 1
ATOM 1228 O O . ILE A 1 159 ? 20.942 -13.271 -13.361 1.00 60.19 159 ILE A O 1
ATOM 1232 N N . ARG A 1 160 ? 21.211 -13.978 -11.245 1.00 63.91 160 ARG A N 1
ATOM 1233 C CA . ARG A 1 160 ? 20.997 -15.405 -11.534 1.00 63.91 160 ARG A CA 1
ATOM 1234 C C . ARG A 1 160 ? 19.525 -15.791 -11.496 1.00 63.91 160 ARG A C 1
ATOM 1236 O O . ARG A 1 160 ? 19.166 -16.845 -12.009 1.00 63.91 160 ARG A O 1
ATOM 1243 N N . ASP A 1 161 ? 18.703 -14.962 -10.865 1.00 75.62 161 ASP A N 1
ATOM 1244 C CA . ASP A 1 161 ? 17.297 -15.248 -10.656 1.00 75.62 161 ASP A CA 1
ATOM 1245 C C . ASP A 1 161 ? 16.456 -14.679 -11.805 1.00 75.62 161 ASP A C 1
ATOM 1247 O O . ASP A 1 16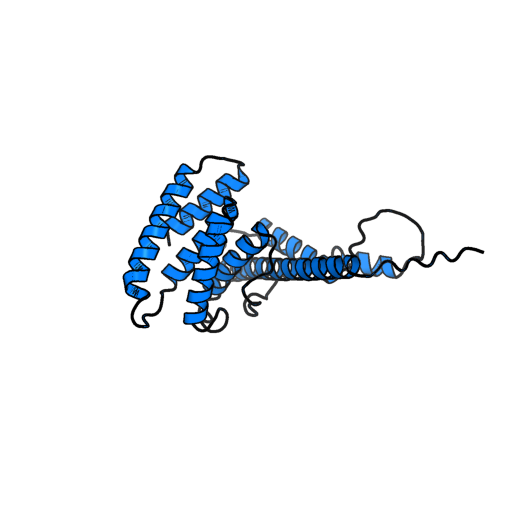1 ? 16.415 -13.468 -12.035 1.00 75.62 161 ASP A O 1
ATOM 1251 N N . ARG A 1 162 ? 15.805 -15.581 -12.546 1.00 80.94 162 ARG A N 1
ATOM 1252 C CA . ARG A 1 162 ? 14.895 -15.234 -13.640 1.00 80.94 162 ARG A CA 1
ATOM 1253 C C . ARG A 1 162 ? 13.718 -14.402 -13.136 1.00 80.94 162 ARG A C 1
ATOM 1255 O O . ARG A 1 162 ? 13.324 -13.467 -13.824 1.00 80.94 162 ARG A O 1
ATOM 1262 N N . GLU A 1 163 ? 13.205 -14.709 -11.948 1.00 85.94 163 GLU A N 1
ATOM 1263 C CA . GLU A 1 163 ? 12.094 -13.977 -11.346 1.00 85.94 163 GLU A CA 1
ATOM 1264 C C . GLU A 1 163 ? 12.493 -12.524 -11.100 1.00 85.94 163 GLU A C 1
ATOM 1266 O O . GLU A 1 163 ? 11.773 -11.612 -11.485 1.00 85.94 163 GLU A O 1
ATOM 1271 N N . THR A 1 164 ? 13.688 -12.284 -10.556 1.00 85.94 164 THR A N 1
ATOM 1272 C CA . THR A 1 164 ? 14.202 -10.921 -10.370 1.00 85.94 164 THR A CA 1
ATOM 1273 C C . THR A 1 164 ? 14.254 -10.141 -11.686 1.00 85.94 164 THR A C 1
ATOM 1275 O O . THR A 1 164 ? 13.877 -8.972 -11.715 1.00 85.94 164 THR A O 1
ATOM 1278 N N . ILE A 1 165 ? 14.682 -10.776 -12.784 1.00 86.00 165 ILE A N 1
ATOM 1279 C CA . ILE A 1 165 ? 14.708 -10.135 -14.108 1.00 86.00 165 ILE A CA 1
ATOM 1280 C C . ILE A 1 165 ? 13.288 -9.795 -14.574 1.00 86.00 165 ILE A C 1
ATOM 1282 O O . ILE A 1 165 ? 13.053 -8.674 -15.016 1.00 86.00 165 ILE A O 1
ATOM 1286 N N . GLU A 1 166 ? 12.345 -10.730 -14.450 1.00 88.12 166 GLU A N 1
ATOM 1287 C CA . GLU A 1 166 ? 10.940 -10.513 -14.817 1.00 88.12 166 GLU A CA 1
ATOM 1288 C C . GLU A 1 166 ? 10.327 -9.353 -14.015 1.00 88.12 166 GLU A C 1
ATOM 1290 O O . GLU A 1 166 ? 9.706 -8.467 -14.599 1.00 88.12 166 GLU A O 1
ATOM 1295 N N . LEU A 1 167 ? 10.587 -9.275 -12.706 1.00 91.56 167 LEU A N 1
ATOM 1296 C CA . LEU A 1 167 ? 10.127 -8.167 -11.862 1.00 91.56 167 LEU A CA 1
ATOM 1297 C C . LEU A 1 167 ? 10.714 -6.819 -12.302 1.00 91.56 167 LEU A C 1
ATOM 1299 O O . LEU A 1 167 ? 9.981 -5.835 -12.383 1.00 91.56 167 LEU A O 1
ATOM 1303 N N . PHE A 1 168 ? 12.003 -6.758 -12.657 1.00 90.44 168 PHE A N 1
ATOM 1304 C CA . PHE A 1 168 ? 12.607 -5.534 -13.199 1.00 90.44 168 PHE A CA 1
ATOM 1305 C C . PHE A 1 168 ? 12.007 -5.111 -14.546 1.00 90.44 168 PHE A C 1
ATOM 1307 O O . PHE A 1 168 ? 11.912 -3.912 -14.823 1.00 90.44 168 PHE A O 1
ATOM 1314 N N . GLU A 1 169 ? 11.582 -6.060 -15.380 1.00 91.12 169 GLU A N 1
ATOM 1315 C CA . GLU A 1 169 ? 10.875 -5.735 -16.620 1.00 91.12 169 GLU A CA 1
ATOM 1316 C C . GLU A 1 169 ? 9.460 -5.219 -16.365 1.00 91.12 169 GLU A C 1
ATOM 1318 O O . GLU A 1 169 ? 9.035 -4.278 -17.037 1.00 91.12 169 GLU A O 1
ATOM 1323 N N . ILE A 1 170 ? 8.748 -5.757 -15.370 1.00 93.12 170 ILE A N 1
ATOM 1324 C CA . ILE A 1 170 ? 7.433 -5.233 -14.972 1.00 93.12 170 ILE A CA 1
ATOM 1325 C C . ILE A 1 170 ? 7.575 -3.816 -14.395 1.00 93.12 170 ILE A C 1
ATOM 1327 O O . ILE A 1 170 ? 6.807 -2.931 -14.773 1.00 93.12 170 ILE A O 1
ATOM 1331 N N . ILE A 1 171 ? 8.586 -3.551 -13.553 1.00 93.94 171 ILE A N 1
ATOM 1332 C CA . ILE A 1 171 ? 8.884 -2.196 -13.038 1.00 93.94 171 ILE A CA 1
ATOM 1333 C C . ILE A 1 171 ? 9.107 -1.220 -14.192 1.00 93.94 171 ILE A C 1
ATOM 1335 O O . ILE A 1 171 ? 8.549 -0.119 -14.211 1.00 93.94 171 ILE A O 1
ATOM 1339 N N . TYR A 1 172 ? 9.919 -1.620 -15.170 1.00 92.81 172 TYR A N 1
ATOM 1340 C CA . TYR A 1 172 ? 10.195 -0.788 -16.333 1.00 92.81 172 TYR A CA 1
ATOM 1341 C C . TYR A 1 172 ? 8.936 -0.518 -17.155 1.00 92.81 172 TYR A C 1
ATOM 1343 O O . TYR A 1 172 ? 8.667 0.634 -17.492 1.00 92.81 172 TYR A O 1
ATOM 1351 N N . SER A 1 173 ? 8.147 -1.554 -17.430 1.00 92.62 173 SER A N 1
ATOM 1352 C CA . SER A 1 173 ? 6.903 -1.442 -18.199 1.00 92.62 173 SER A CA 1
ATOM 1353 C C . SER A 1 173 ? 5.897 -0.541 -17.483 1.00 92.62 173 SER A C 1
ATOM 1355 O O . SER A 1 173 ? 5.296 0.329 -18.105 1.00 92.62 173 SER A O 1
ATOM 1357 N N . THR A 1 174 ? 5.812 -0.649 -16.155 1.00 93.12 174 THR A N 1
ATOM 1358 C CA . THR A 1 174 ? 5.004 0.242 -15.310 1.00 93.12 174 THR A CA 1
ATOM 1359 C C . THR A 1 174 ? 5.496 1.687 -15.386 1.00 93.12 174 THR A C 1
ATOM 1361 O O . THR A 1 174 ? 4.697 2.604 -15.539 1.00 93.12 174 THR A O 1
ATOM 1364 N N . THR A 1 175 ? 6.811 1.912 -15.347 1.00 92.81 175 THR A N 1
ATOM 1365 C CA . THR A 1 175 ? 7.397 3.258 -15.457 1.00 92.81 175 THR A CA 1
ATOM 1366 C C . THR A 1 175 ? 7.126 3.882 -16.828 1.00 92.81 175 THR A C 1
ATOM 1368 O O . THR A 1 175 ? 6.784 5.059 -16.915 1.00 92.81 175 THR A O 1
ATOM 1371 N N . GLN A 1 176 ? 7.238 3.105 -17.909 1.00 91.06 176 GLN A N 1
ATOM 1372 C CA . GLN A 1 176 ? 6.874 3.559 -19.255 1.00 91.06 176 GLN A CA 1
ATOM 1373 C C . GLN A 1 176 ? 5.388 3.904 -19.345 1.00 91.06 176 GLN A C 1
ATOM 1375 O O . GLN A 1 176 ? 5.040 4.962 -19.866 1.00 91.06 176 GLN A O 1
ATOM 1380 N N . ALA A 1 177 ? 4.525 3.050 -18.790 1.00 89.94 177 ALA A N 1
ATOM 1381 C CA . ALA A 1 177 ? 3.089 3.278 -18.762 1.00 89.94 177 ALA A CA 1
ATOM 1382 C C . ALA A 1 177 ? 2.743 4.579 -18.021 1.00 89.94 177 ALA A C 1
ATOM 1384 O O . ALA A 1 177 ? 1.990 5.386 -18.548 1.00 89.94 177 ALA A O 1
ATOM 1385 N N . VAL A 1 178 ? 3.365 4.845 -16.867 1.00 88.88 178 VAL A N 1
ATOM 1386 C CA . VAL A 1 178 ? 3.185 6.103 -16.119 1.00 88.88 178 VAL A CA 1
ATOM 1387 C C . VAL A 1 178 ? 3.670 7.319 -16.915 1.00 88.88 178 VAL A C 1
ATOM 1389 O O . VAL A 1 178 ? 2.978 8.332 -16.958 1.00 88.88 178 VAL A O 1
ATOM 1392 N N . ASN A 1 179 ? 4.831 7.232 -17.568 1.00 89.06 179 ASN A N 1
ATOM 1393 C CA . ASN A 1 179 ? 5.413 8.357 -18.312 1.00 89.06 179 ASN A CA 1
ATOM 1394 C C . ASN A 1 179 ? 4.666 8.700 -19.606 1.00 89.06 179 ASN A C 1
ATOM 1396 O O . ASN A 1 179 ? 4.758 9.826 -20.087 1.00 89.06 179 ASN A O 1
ATOM 1400 N N . THR A 1 180 ? 3.972 7.727 -20.190 1.00 87.31 180 THR A N 1
ATOM 1401 C CA . THR A 1 180 ? 3.205 7.894 -21.434 1.00 87.31 180 THR A CA 1
ATOM 1402 C C . THR A 1 180 ? 1.713 8.089 -21.180 1.00 87.31 180 THR A C 1
ATOM 1404 O O . THR A 1 180 ? 0.950 8.270 -22.126 1.00 87.31 180 THR A O 1
ATOM 1407 N N . PHE A 1 181 ? 1.295 8.072 -19.913 1.00 83.81 181 PHE A N 1
ATOM 1408 C CA . PHE A 1 181 ? -0.102 8.171 -19.532 1.00 83.81 181 PHE A CA 1
ATOM 1409 C C . PHE A 1 181 ? -0.680 9.553 -19.855 1.00 83.81 181 PHE A C 1
ATOM 1411 O O . PHE A 1 181 ? -0.240 10.577 -19.326 1.00 83.81 181 PHE A O 1
ATOM 1418 N N . GLU A 1 182 ? -1.712 9.584 -20.696 1.00 81.94 182 GLU A N 1
ATOM 1419 C CA . GLU A 1 182 ? -2.416 10.813 -21.054 1.00 81.94 182 GLU A CA 1
ATOM 1420 C C . GLU A 1 182 ? -3.547 11.102 -20.057 1.00 81.94 182 GLU A C 1
ATOM 1422 O O . GLU A 1 182 ? -4.665 10.602 -20.179 1.00 81.94 182 GLU A O 1
ATOM 1427 N N . PHE A 1 183 ? -3.278 11.971 -19.080 1.00 74.88 183 PHE A N 1
ATOM 1428 C CA . PHE A 1 183 ? -4.245 12.336 -18.034 1.00 74.88 183 PHE A CA 1
ATOM 1429 C C . PHE A 1 183 ? -5.534 13.008 -18.553 1.00 74.88 183 PHE A C 1
ATOM 1431 O O . PHE A 1 183 ? -6.517 13.084 -17.818 1.00 74.88 183 PHE A O 1
ATOM 1438 N N . GLU A 1 184 ? -5.549 13.483 -19.801 1.00 76.00 184 GLU A N 1
ATOM 1439 C CA . GLU A 1 184 ? -6.680 14.202 -20.405 1.00 76.00 184 GLU A CA 1
ATOM 1440 C C . GLU A 1 184 ? -7.763 13.273 -20.989 1.00 76.00 184 GLU A C 1
ATOM 1442 O O . GLU A 1 184 ? -8.911 13.691 -21.158 1.00 76.00 184 GLU A O 1
ATOM 1447 N N . LYS A 1 185 ? -7.448 12.000 -21.273 1.00 74.00 185 LYS A N 1
ATOM 1448 C CA . LYS A 1 185 ? -8.384 11.058 -21.911 1.00 74.00 185 LYS A CA 1
ATOM 1449 C C . LYS A 1 185 ? -9.122 10.207 -20.879 1.00 74.00 185 LYS A C 1
ATOM 1451 O O . LYS A 1 185 ? -8.667 9.139 -20.492 1.00 74.00 185 LYS A O 1
ATOM 1456 N N . LEU A 1 186 ? -10.302 10.673 -20.465 1.00 58.78 186 LEU A N 1
ATOM 1457 C CA . LEU A 1 186 ? -11.110 10.091 -19.380 1.00 58.78 186 LEU A CA 1
ATOM 1458 C C . LEU A 1 186 ? -11.619 8.653 -19.597 1.00 58.78 186 LEU A C 1
ATOM 1460 O O . LEU A 1 186 ? -11.846 7.946 -18.613 1.00 58.78 186 LEU A O 1
ATOM 1464 N N . GLU A 1 187 ? -11.804 8.206 -20.840 1.00 60.75 187 GLU A N 1
ATOM 1465 C CA . GLU A 1 187 ? -12.563 6.977 -21.128 1.00 60.75 187 GLU A CA 1
ATOM 1466 C C . GLU A 1 187 ? -11.822 5.666 -20.797 1.00 60.75 187 GLU A C 1
ATOM 1468 O O . GLU A 1 187 ? -12.481 4.666 -20.510 1.00 60.75 187 GLU A O 1
ATOM 1473 N N . SER A 1 188 ? -10.482 5.661 -20.724 1.00 60.19 188 SER A N 1
ATOM 1474 C CA . SER A 1 188 ? -9.679 4.480 -20.338 1.00 60.19 188 SER A CA 1
ATOM 1475 C C . SER A 1 188 ? -8.946 4.607 -18.991 1.00 60.19 188 SER A C 1
ATOM 1477 O O . SER A 1 188 ? -8.368 3.628 -18.506 1.00 60.19 188 SER A O 1
ATOM 1479 N N . LEU A 1 189 ? -9.055 5.758 -18.303 1.00 71.94 189 LEU A N 1
ATOM 1480 C CA . LEU A 1 189 ? -8.277 6.072 -17.090 1.00 71.94 189 LEU A CA 1
ATOM 1481 C C . LEU A 1 189 ? -8.400 5.024 -15.982 1.00 71.94 189 LEU A C 1
ATOM 1483 O O . LEU A 1 189 ? -7.456 4.804 -15.228 1.00 71.94 189 LEU A O 1
ATOM 1487 N N . ARG A 1 190 ? -9.578 4.417 -15.800 1.00 75.44 190 ARG A N 1
ATOM 1488 C CA . ARG A 1 190 ? -9.814 3.525 -14.654 1.00 75.44 190 ARG A CA 1
ATOM 1489 C C . ARG A 1 190 ? -9.161 2.159 -14.838 1.00 75.44 190 ARG A C 1
ATOM 1491 O O . ARG A 1 190 ? -8.593 1.642 -13.878 1.00 75.44 190 ARG A O 1
ATOM 1498 N N . ALA A 1 191 ? -9.276 1.579 -16.030 1.00 80.94 191 ALA A N 1
ATOM 1499 C CA . ALA A 1 191 ? -8.740 0.254 -16.321 1.00 80.94 191 ALA A CA 1
ATOM 1500 C C . ALA A 1 191 ? -7.210 0.298 -16.391 1.00 80.94 191 ALA A C 1
ATOM 1502 O O . ALA A 1 191 ? -6.550 -0.482 -15.711 1.00 80.94 191 ALA A O 1
ATOM 1503 N N . GLU A 1 192 ? -6.659 1.279 -17.110 1.00 83.38 192 GLU A N 1
ATOM 1504 C CA . GLU A 1 192 ? -5.211 1.447 -17.253 1.00 83.38 192 GLU A CA 1
ATOM 1505 C C . GLU A 1 192 ? -4.538 1.751 -15.910 1.00 83.38 192 GLU A C 1
ATOM 1507 O O . GLU A 1 192 ? -3.581 1.077 -15.532 1.00 83.38 192 GLU A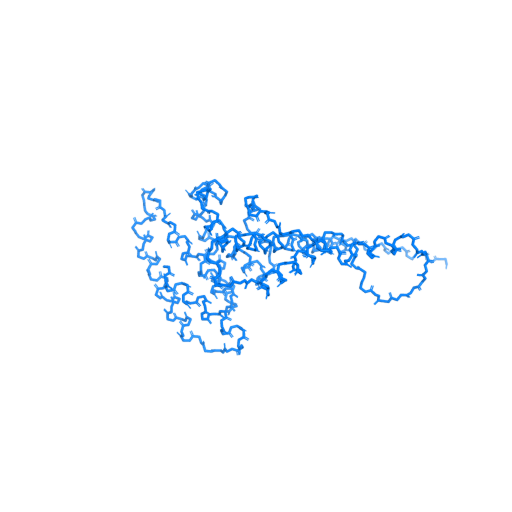 O 1
ATOM 1512 N N . ARG A 1 193 ? -5.084 2.681 -15.109 1.00 86.62 193 ARG A N 1
ATOM 1513 C CA . ARG A 1 193 ? -4.559 2.937 -13.753 1.00 86.62 193 ARG A CA 1
ATOM 1514 C C . ARG A 1 193 ? -4.701 1.729 -12.838 1.00 86.62 193 ARG A C 1
ATOM 1516 O O . ARG A 1 193 ? -3.840 1.513 -11.989 1.00 86.62 193 ARG A O 1
ATOM 1523 N N . GLY A 1 194 ? -5.784 0.965 -12.990 1.00 89.00 194 GLY A N 1
ATOM 1524 C CA . GLY A 1 194 ? -5.979 -0.297 -12.284 1.00 89.00 194 GLY A CA 1
ATOM 1525 C C . GLY A 1 194 ? -4.844 -1.273 -12.582 1.00 89.00 194 GLY A C 1
ATOM 1526 O O . GLY A 1 194 ? -4.185 -1.725 -11.654 1.00 89.00 194 GLY A O 1
ATOM 1527 N N . GLN A 1 195 ? -4.549 -1.498 -13.862 1.00 90.06 195 GLN A N 1
ATOM 1528 C CA . GLN A 1 195 ? -3.494 -2.411 -14.303 1.00 90.06 195 GLN A CA 1
ATOM 1529 C C . GLN A 1 195 ? -2.088 -1.944 -13.897 1.00 90.06 195 GLN A C 1
ATOM 1531 O O . GLN A 1 195 ? -1.269 -2.750 -13.454 1.00 90.06 195 GLN A O 1
ATOM 1536 N N . MET A 1 196 ? -1.796 -0.640 -13.981 1.00 91.62 196 MET A N 1
ATOM 1537 C CA . MET A 1 196 ? -0.536 -0.090 -13.459 1.00 91.62 196 MET A CA 1
ATOM 1538 C C . MET A 1 196 ? -0.418 -0.342 -11.953 1.00 91.62 196 MET A C 1
ATOM 1540 O O . MET A 1 196 ? 0.620 -0.782 -11.467 1.00 91.62 196 MET A O 1
ATOM 1544 N N . SER A 1 197 ? -1.499 -0.109 -11.210 1.00 92.75 197 SER A N 1
ATOM 1545 C CA . SER A 1 197 ? -1.530 -0.325 -9.767 1.00 92.75 197 SER A CA 1
ATOM 1546 C C . SER A 1 197 ? -1.389 -1.800 -9.380 1.00 92.75 197 SER A C 1
ATOM 1548 O O . SER A 1 197 ? -0.753 -2.094 -8.369 1.00 92.75 197 SER A O 1
ATOM 1550 N N . ASP A 1 198 ? -1.967 -2.713 -10.158 1.00 94.75 198 ASP A N 1
ATOM 1551 C CA . ASP A 1 198 ? -1.834 -4.163 -9.981 1.00 94.75 198 ASP A CA 1
ATOM 1552 C C . ASP A 1 198 ? -0.406 -4.626 -10.292 1.00 94.75 198 ASP A C 1
ATOM 1554 O O . ASP A 1 198 ? 0.151 -5.451 -9.573 1.00 94.75 198 ASP A O 1
ATOM 1558 N N . SER A 1 199 ? 0.239 -4.016 -11.292 1.00 95.38 199 SER A N 1
ATOM 1559 C CA . SER A 1 199 ? 1.654 -4.255 -11.604 1.00 95.38 199 SER A CA 1
ATOM 1560 C C . SER A 1 199 ? 2.567 -3.879 -10.438 1.00 95.38 199 SER A C 1
ATOM 1562 O O . SER A 1 199 ? 3.438 -4.665 -10.069 1.00 95.38 199 SER A O 1
ATOM 1564 N N . VAL A 1 200 ? 2.341 -2.710 -9.821 1.00 95.50 200 VAL A N 1
ATOM 1565 C CA . VAL A 1 200 ? 3.086 -2.277 -8.625 1.00 95.50 200 VAL A CA 1
ATOM 1566 C C . VAL A 1 200 ? 2.863 -3.252 -7.473 1.00 95.50 200 VAL A C 1
ATOM 1568 O O . VAL A 1 200 ? 3.833 -3.759 -6.918 1.00 95.50 200 VAL A O 1
ATOM 1571 N N . TYR A 1 201 ? 1.601 -3.574 -7.166 1.00 96.38 201 TYR A N 1
ATOM 1572 C CA . TYR A 1 201 ? 1.258 -4.529 -6.111 1.00 96.38 201 TYR A CA 1
ATOM 1573 C C . TYR A 1 201 ? 1.957 -5.882 -6.310 1.00 96.38 201 TYR A C 1
ATOM 1575 O O . TYR A 1 201 ? 2.570 -6.420 -5.385 1.00 96.38 201 TYR A O 1
ATOM 1583 N N . PHE A 1 202 ? 1.868 -6.435 -7.523 1.00 95.88 202 PHE A N 1
ATOM 1584 C CA . PHE A 1 202 ? 2.453 -7.726 -7.856 1.00 95.88 202 PHE A CA 1
ATOM 1585 C C . PHE A 1 202 ? 3.969 -7.712 -7.661 1.00 95.88 202 PHE A C 1
ATOM 1587 O O . PHE A 1 202 ? 4.520 -8.623 -7.040 1.00 95.88 202 PHE A O 1
ATOM 1594 N N . VAL A 1 203 ? 4.639 -6.668 -8.153 1.00 95.44 203 VAL A N 1
ATOM 1595 C CA . VAL A 1 203 ? 6.086 -6.518 -8.006 1.00 95.44 203 VAL A CA 1
ATOM 1596 C C . VAL A 1 203 ? 6.487 -6.408 -6.540 1.00 95.44 203 VAL A C 1
ATOM 1598 O O . VAL A 1 203 ? 7.372 -7.145 -6.111 1.00 95.44 203 VAL A O 1
ATOM 1601 N N . GLU A 1 204 ? 5.841 -5.531 -5.772 1.00 95.06 204 GLU A N 1
ATOM 1602 C CA . GLU A 1 204 ? 6.145 -5.329 -4.351 1.00 95.06 204 GLU A CA 1
ATOM 1603 C C . GLU A 1 204 ? 6.007 -6.635 -3.565 1.00 95.06 204 GLU A C 1
ATOM 1605 O O . GLU A 1 204 ? 6.935 -7.034 -2.858 1.00 95.06 204 GLU A O 1
ATOM 1610 N N . TYR A 1 205 ? 4.907 -7.368 -3.769 1.00 95.69 205 TYR A N 1
ATOM 1611 C CA . TYR A 1 205 ? 4.692 -8.658 -3.115 1.00 95.69 205 TYR A CA 1
ATOM 1612 C C . TYR A 1 205 ? 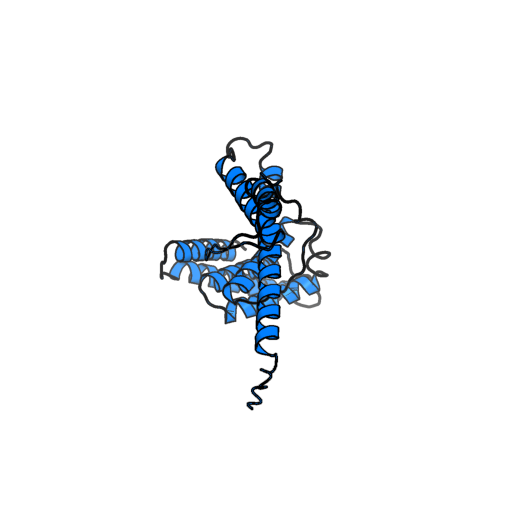5.812 -9.658 -3.414 1.00 95.69 205 TYR A C 1
ATOM 1614 O O . TYR A 1 205 ? 6.354 -10.297 -2.507 1.00 95.69 205 TYR A O 1
ATOM 1622 N N . ARG A 1 206 ? 6.169 -9.808 -4.694 1.00 94.25 206 ARG A N 1
ATOM 1623 C CA . ARG A 1 206 ? 7.187 -10.776 -5.120 1.00 94.25 206 ARG A CA 1
ATOM 1624 C C . ARG A 1 206 ? 8.581 -10.383 -4.645 1.00 94.25 206 ARG A C 1
ATOM 1626 O O . ARG A 1 206 ? 9.322 -11.257 -4.204 1.00 94.25 206 ARG A O 1
ATOM 1633 N N . LEU A 1 207 ? 8.920 -9.094 -4.650 1.00 92.25 207 LEU A N 1
ATOM 1634 C CA . LEU A 1 207 ? 10.192 -8.605 -4.116 1.00 92.25 207 LEU A CA 1
ATOM 1635 C C . LEU A 1 207 ? 10.324 -8.875 -2.612 1.00 92.25 207 LEU A C 1
ATOM 1637 O O . LEU A 1 207 ? 11.350 -9.412 -2.195 1.00 92.25 207 LEU A O 1
ATOM 1641 N N . CYS A 1 208 ? 9.288 -8.592 -1.815 1.00 91.88 208 CYS A N 1
ATOM 1642 C CA . CYS A 1 208 ? 9.288 -8.916 -0.384 1.00 91.88 208 CYS A CA 1
ATOM 1643 C C . CYS A 1 208 ? 9.485 -10.422 -0.139 1.00 91.88 208 CYS A C 1
ATOM 1645 O O . CYS A 1 208 ? 10.240 -10.820 0.748 1.00 91.88 208 CYS A O 1
ATOM 1647 N N . HIS A 1 209 ? 8.851 -11.275 -0.948 1.00 90.06 209 HIS A N 1
ATOM 1648 C CA . HIS A 1 209 ? 9.003 -12.724 -0.815 1.00 90.06 209 HIS A CA 1
ATOM 1649 C C . HIS A 1 209 ? 10.406 -13.216 -1.213 1.00 90.06 209 HIS A C 1
ATOM 1651 O O . HIS A 1 209 ? 10.996 -14.052 -0.524 1.00 90.06 209 HIS A O 1
ATOM 1657 N N . LEU A 1 210 ? 10.980 -12.674 -2.293 1.00 88.31 210 LEU A N 1
ATOM 1658 C CA . LEU A 1 210 ? 12.357 -12.969 -2.699 1.00 88.31 210 LEU A CA 1
ATOM 1659 C C . LEU A 1 210 ? 13.364 -12.561 -1.620 1.00 88.31 210 LEU A C 1
ATOM 1661 O O . LEU A 1 210 ? 14.310 -13.309 -1.349 1.00 88.31 210 LEU A O 1
ATOM 1665 N N . GLU A 1 211 ? 13.160 -11.406 -0.985 1.00 86.19 211 GLU A N 1
ATOM 1666 C CA . GLU A 1 211 ? 13.986 -10.954 0.131 1.00 86.19 211 GLU A CA 1
ATOM 1667 C C . GLU A 1 211 ? 13.935 -11.950 1.298 1.00 86.19 211 GLU A C 1
ATOM 1669 O O . GLU A 1 211 ? 14.984 -12.405 1.764 1.00 86.19 211 GLU A O 1
ATOM 1674 N N . GLU A 1 212 ? 12.739 -12.367 1.719 1.00 85.31 212 GLU A N 1
ATOM 1675 C CA . GLU A 1 212 ? 12.553 -13.354 2.788 1.00 85.31 212 GLU A CA 1
ATOM 1676 C C . GLU A 1 212 ? 13.280 -14.675 2.476 1.00 85.31 212 GLU A C 1
ATOM 1678 O O . GLU A 1 212 ? 14.017 -15.219 3.310 1.00 85.31 212 GLU A O 1
ATOM 1683 N N . MET A 1 213 ? 13.148 -15.172 1.242 1.00 83.00 213 MET A N 1
ATOM 1684 C CA . MET A 1 213 ? 13.852 -16.372 0.786 1.00 83.00 213 MET A CA 1
ATOM 1685 C C . MET A 1 213 ? 15.377 -16.208 0.843 1.00 83.00 213 MET A C 1
ATOM 1687 O O . MET A 1 213 ? 16.088 -17.135 1.254 1.00 83.00 213 MET A O 1
ATOM 1691 N N . CYS A 1 214 ? 15.896 -15.043 0.452 1.00 80.62 214 CYS A N 1
ATOM 1692 C CA . CYS A 1 214 ? 17.325 -14.740 0.502 1.00 80.62 214 CYS A CA 1
ATOM 1693 C C . CYS A 1 214 ? 17.840 -14.679 1.945 1.00 80.62 214 CYS A C 1
ATOM 1695 O O . CYS A 1 214 ? 18.862 -15.300 2.256 1.00 80.62 214 CYS A O 1
ATOM 1697 N N . GLN A 1 215 ? 17.107 -14.017 2.843 1.00 80.69 215 GLN A N 1
ATOM 1698 C CA . GLN A 1 215 ? 17.441 -13.950 4.266 1.00 80.69 215 GLN A CA 1
ATOM 1699 C C . GLN A 1 215 ? 17.459 -15.348 4.907 1.00 80.69 215 GLN A C 1
ATOM 1701 O O . GLN A 1 215 ? 18.399 -15.690 5.632 1.00 80.69 215 GLN A O 1
ATOM 1706 N N . MET A 1 216 ? 16.476 -16.202 4.598 1.00 79.69 216 MET A N 1
ATOM 1707 C CA . MET A 1 216 ? 16.442 -17.584 5.089 1.00 79.69 216 MET A CA 1
ATOM 1708 C C . MET A 1 216 ? 17.631 -18.419 4.599 1.00 79.69 216 MET A C 1
ATOM 1710 O O . MET A 1 216 ? 18.231 -19.157 5.385 1.00 79.69 216 MET A O 1
ATOM 1714 N N . ARG A 1 217 ? 18.002 -18.305 3.316 1.00 78.12 217 ARG A N 1
ATOM 1715 C CA . ARG A 1 217 ? 19.183 -18.991 2.760 1.00 78.12 217 ARG A CA 1
ATOM 1716 C C . ARG A 1 217 ? 20.475 -18.517 3.429 1.00 78.12 217 ARG A C 1
ATOM 1718 O O . ARG A 1 217 ? 21.297 -19.352 3.801 1.00 78.12 217 ARG A O 1
ATOM 1725 N N . GLY A 1 218 ? 20.624 -17.209 3.644 1.00 72.31 218 GLY A N 1
ATOM 1726 C CA . GLY A 1 218 ? 21.774 -16.629 4.346 1.00 72.31 218 GLY A CA 1
ATOM 1727 C C . GLY A 1 218 ? 21.914 -17.145 5.780 1.00 72.31 218 GLY A C 1
ATOM 1728 O O . GLY A 1 218 ? 22.995 -17.573 6.181 1.00 72.31 218 GLY A O 1
ATOM 1729 N N . ARG A 1 219 ? 20.808 -17.205 6.535 1.00 75.00 219 ARG A N 1
ATOM 1730 C CA . ARG A 1 219 ? 20.801 -17.756 7.903 1.00 75.00 219 ARG A CA 1
ATOM 1731 C C . ARG A 1 219 ? 21.188 -19.236 7.943 1.00 75.00 219 ARG A C 1
ATOM 1733 O O . ARG A 1 219 ? 21.967 -19.621 8.808 1.00 75.00 219 ARG A O 1
ATOM 1740 N N . ARG A 1 220 ? 20.711 -20.050 6.990 1.00 69.50 220 ARG A N 1
ATOM 1741 C CA . ARG A 1 220 ? 21.079 -21.478 6.894 1.00 69.50 220 ARG A CA 1
ATOM 1742 C C . ARG A 1 220 ? 22.563 -21.694 6.603 1.00 69.50 220 ARG A C 1
ATOM 1744 O O . ARG A 1 220 ? 23.153 -22.621 7.144 1.00 69.50 220 ARG A O 1
ATOM 1751 N N . LEU A 1 221 ? 23.169 -20.849 5.768 1.00 64.44 221 LEU A N 1
ATOM 1752 C CA . LEU A 1 221 ? 24.602 -20.920 5.462 1.00 64.44 221 LEU A CA 1
ATOM 1753 C C . LEU A 1 221 ? 25.473 -20.544 6.670 1.00 64.44 221 LEU A C 1
ATOM 1755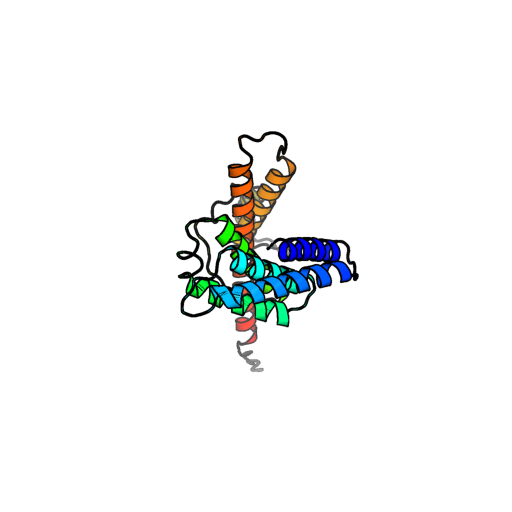 O O . LEU A 1 221 ? 26.542 -21.118 6.851 1.00 64.44 221 LEU A O 1
ATOM 1759 N N . LEU A 1 222 ? 25.003 -19.623 7.517 1.00 62.94 222 LEU A N 1
ATOM 1760 C CA . LEU A 1 222 ? 25.683 -19.227 8.755 1.00 62.94 222 LEU A CA 1
ATOM 1761 C C . LEU A 1 222 ? 25.503 -20.237 9.901 1.00 62.94 222 LEU A C 1
ATOM 1763 O O . LEU A 1 222 ? 26.310 -20.244 10.826 1.00 62.94 222 LEU A O 1
ATOM 1767 N N . SER A 1 223 ? 24.471 -21.085 9.851 1.00 60.00 223 SER A N 1
ATOM 1768 C CA . SER A 1 223 ? 24.205 -22.118 10.862 1.00 60.00 223 SER A CA 1
ATOM 1769 C C . SER A 1 223 ? 24.853 -23.477 10.567 1.00 60.00 223 SER A C 1
ATOM 1771 O O . SER A 1 223 ? 24.684 -24.402 11.358 1.00 60.00 223 SER A O 1
ATOM 1773 N N . MET A 1 224 ? 25.555 -23.636 9.439 1.00 52.66 224 MET A N 1
ATOM 1774 C CA . MET A 1 224 ? 26.292 -24.870 9.145 1.00 52.66 224 MET A CA 1
ATOM 1775 C C . MET A 1 224 ? 27.592 -24.912 9.966 1.00 52.66 224 MET A C 1
ATOM 1777 O O . MET A 1 224 ? 28.347 -23.935 9.940 1.00 52.66 224 MET A O 1
ATOM 1781 N N . PRO A 1 225 ? 27.887 -26.011 10.688 1.00 53.50 225 PRO A N 1
ATOM 1782 C CA . PRO A 1 225 ? 29.162 -26.154 11.378 1.00 53.50 225 PRO A CA 1
ATOM 1783 C C . PRO A 1 225 ? 30.301 -26.095 10.354 1.00 53.50 225 PRO A C 1
ATOM 1785 O O . PRO A 1 225 ? 30.267 -26.763 9.322 1.00 53.50 225 PRO A O 1
ATOM 1788 N N . ARG A 1 226 ? 31.313 -25.261 10.622 1.00 55.78 226 ARG A N 1
ATOM 1789 C CA . ARG A 1 226 ? 32.567 -25.304 9.866 1.00 55.78 226 ARG A CA 1
ATOM 1790 C C . ARG A 1 226 ? 33.254 -26.616 10.221 1.00 55.78 226 ARG A C 1
ATOM 1792 O O . ARG A 1 226 ? 33.783 -26.735 11.324 1.00 55.78 226 ARG A O 1
ATOM 1799 N N . ASP A 1 227 ? 33.237 -27.579 9.308 1.00 50.19 227 ASP A N 1
ATOM 1800 C CA . ASP A 1 227 ? 34.044 -28.788 9.435 1.00 50.19 227 ASP A CA 1
ATOM 1801 C C . ASP A 1 227 ? 35.527 -28.395 9.458 1.00 50.19 227 ASP A C 1
ATOM 1803 O O . ASP A 1 227 ? 36.161 -28.162 8.429 1.00 50.19 227 ASP A O 1
ATOM 1807 N N . ASN A 1 228 ? 36.087 -28.304 10.665 1.00 52.12 228 ASN A N 1
ATOM 1808 C CA . ASN A 1 228 ? 37.525 -28.285 10.889 1.00 52.12 228 ASN A CA 1
ATOM 1809 C C . ASN A 1 228 ? 38.061 -29.691 10.607 1.00 52.12 228 ASN A C 1
ATOM 1811 O O . ASN A 1 228 ? 38.192 -30.513 11.511 1.00 52.12 228 ASN A O 1
ATOM 1815 N N . THR A 1 229 ? 38.390 -29.966 9.349 1.00 50.69 229 THR A N 1
ATOM 1816 C CA . THR A 1 229 ? 39.236 -31.106 8.980 1.00 50.69 229 THR A CA 1
ATOM 1817 C C . THR A 1 229 ? 40.473 -30.612 8.241 1.00 50.69 229 THR A C 1
ATOM 1819 O O . THR A 1 229 ? 40.631 -30.759 7.036 1.00 50.69 229 THR A O 1
ATOM 1822 N N . THR A 1 230 ? 41.397 -30.032 9.005 1.00 45.34 230 THR A N 1
ATOM 1823 C CA . THR A 1 230 ? 42.822 -30.022 8.658 1.00 45.34 230 THR A CA 1
ATOM 1824 C C . THR A 1 230 ? 43.502 -31.104 9.488 1.00 45.34 230 THR A C 1
ATOM 1826 O O . THR A 1 230 ? 44.050 -30.848 10.556 1.00 45.34 230 THR A O 1
ATOM 1829 N N . THR A 1 231 ? 43.443 -32.347 9.013 1.00 48.88 231 THR A N 1
ATOM 1830 C CA . THR A 1 231 ? 44.430 -33.361 9.396 1.00 48.88 231 THR A CA 1
ATOM 1831 C C . THR A 1 231 ? 45.665 -33.138 8.537 1.00 48.88 231 THR A C 1
ATOM 1833 O O . THR A 1 231 ? 45.647 -33.395 7.333 1.00 48.88 231 THR A O 1
ATOM 1836 N N . ALA A 1 232 ? 46.706 -32.596 9.162 1.00 44.94 232 ALA A N 1
ATOM 1837 C CA . ALA A 1 232 ? 48.054 -32.561 8.619 1.00 44.94 232 ALA A CA 1
ATOM 1838 C C . ALA A 1 232 ? 48.636 -33.985 8.547 1.00 44.94 232 ALA A C 1
ATOM 1840 O O . ALA A 1 232 ? 48.393 -34.773 9.466 1.00 44.94 232 ALA A O 1
ATOM 1841 N N . PRO A 1 233 ? 49.411 -34.316 7.508 1.00 56.69 233 PRO A N 1
ATOM 1842 C CA . PRO A 1 233 ? 50.572 -35.181 7.647 1.00 56.69 233 PRO A CA 1
ATOM 1843 C C . PRO A 1 233 ? 51.802 -34.386 8.114 1.00 56.69 233 PRO A C 1
ATOM 1845 O O . PRO A 1 233 ? 51.974 -33.227 7.666 1.00 56.69 233 PRO A O 1
#

Secondary structure (DSSP, 8-state):
-HHHHHHHHHHHHHHHHT----HHHHHHHHHHHHHHHHHHHHHSSTTPPPPHHHHHHHHHHHHHHHHTT-HHHHHHHHHHHHHHHHHTT-TTTTTTT-HHHHHHHHHHHHHHHHHHT---SS---GGG--PPPP--SSHHHHHHHHTS-------------HHHHHHHHHHHHHHHHHHH--TT-TTTHHHHHHHHHHHHHHHHHHHHHHHHHHHHHHHHHHTS---------

Organism: NCBI:txid152316